Protein AF-A0A962NJX6-F1 (afdb_monomer_lite)

pLDDT: mean 86.23, std 11.04, range [48.88, 96.81]

Sequence (194 aa):
SYKDQQARMNERDLSTYGFLGYPLLQSADILIYKAGHVPVGADQVPHVEMTREIARRFNHIYGKDSGFEELAEEAIRKLGKKNARLYREMRKEFLEQGNQASLEKAQALLKDQGNISLGDRDRLYGYLEGGGKIILPEPRALLTEASVMPGLDGQKMSKSYNNTISMREEPQVVEQQIKTMTTDPARVRRTDPG

Secondary structure (DSSP, 8-state):
-HHHHHHH-TTS----HHHHHHHHHHHHHHHHTT-SEEEE-GGGHHHHHHHHHHHHHHHHHHS--TTHHHHHHHHHHHT-HHHHHHHHHHHHHHHHH--HHHHHHHHHHHHT-TTS-HHHHHHHHHHHTT-----S---EEEE--SPPPB-TTSSB--GGGT----TT--HHHHHHHHHT----TT--STTS--

Radius of gyration: 26.53 Å; chains: 1; bounding box: 56×43×68 Å

Foldseek 3Di:
DLVVVCVPCVPDPCVDPCNVCVLVVVLCVCFVVLAAEDEDAPVCQVSLVVSLVVLQVCQQVPLDDVCLVVLLLVLLVQLPDVLSVLLVVLLCCCVPPVDVVSLVVNLVSLVPDPRGDPQNSQSSNQVSNVTGRRPTDRYDYDYDPDDQDAFLARHRDDVVVVRDDDPPDDPVVVVVSNVSRDDDPQCPDPPDDD

Structure (mmCIF, N/CA/C/O backbone):
data_AF-A0A962NJX6-F1
#
_entry.id   AF-A0A962NJX6-F1
#
loop_
_atom_site.group_PDB
_atom_site.id
_atom_site.type_symbol
_atom_site.label_atom_id
_atom_site.label_alt_id
_atom_site.label_comp_id
_atom_site.label_asym_id
_atom_site.label_entity_id
_atom_site.label_seq_id
_atom_site.pdbx_PDB_ins_code
_atom_site.Cartn_x
_atom_site.Cartn_y
_atom_site.Cartn_z
_atom_site.occupancy
_atom_site.B_iso_or_equiv
_atom_site.auth_seq_id
_atom_site.auth_comp_id
_atom_site.auth_asym_id
_atom_site.auth_atom_id
_atom_site.pdbx_PDB_model_num
ATOM 1 N N . SER A 1 1 ? 16.991 -0.152 -6.006 1.00 50.00 1 SER A N 1
ATOM 2 C CA . SER A 1 1 ? 16.973 0.568 -4.714 1.00 50.00 1 SER A CA 1
ATOM 3 C C . SER A 1 1 ? 17.448 2.005 -4.899 1.00 50.00 1 SER A C 1
ATOM 5 O O . SER A 1 1 ? 18.178 2.261 -5.851 1.00 50.00 1 SER A O 1
ATOM 7 N N . TYR A 1 2 ? 17.075 2.934 -4.006 1.00 52.91 2 TYR A N 1
ATOM 8 C CA . TYR A 1 2 ? 17.600 4.316 -3.946 1.00 52.91 2 TYR A CA 1
ATOM 9 C C . TYR A 1 2 ? 19.133 4.354 -4.085 1.00 52.91 2 TYR A C 1
ATOM 11 O O . TYR A 1 2 ? 19.682 5.130 -4.863 1.00 52.91 2 TYR A O 1
ATOM 19 N N . LYS A 1 3 ? 19.814 3.406 -3.426 1.00 52.06 3 LYS A N 1
ATOM 20 C CA . LYS A 1 3 ? 21.271 3.230 -3.513 1.00 52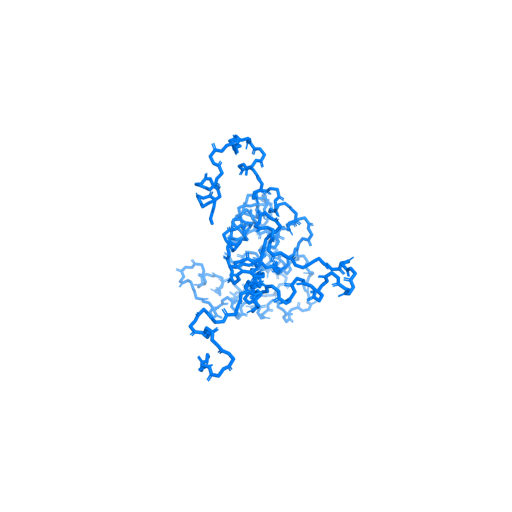.06 3 LYS A CA 1
ATOM 21 C C . LYS A 1 3 ? 21.766 2.841 -4.916 1.00 52.06 3 LYS A C 1
ATOM 23 O O . LYS A 1 3 ? 22.821 3.305 -5.331 1.00 52.06 3 LYS A O 1
ATOM 28 N N . ASP A 1 4 ? 20.999 2.053 -5.671 1.00 55.62 4 ASP A N 1
ATOM 29 C CA . ASP A 1 4 ? 21.380 1.612 -7.025 1.00 55.62 4 ASP A CA 1
ATOM 30 C C . ASP A 1 4 ? 21.219 2.728 -8.065 1.00 55.62 4 ASP A C 1
ATOM 32 O O . ASP A 1 4 ? 21.949 2.763 -9.053 1.00 55.62 4 ASP A O 1
ATOM 36 N N . GLN A 1 5 ? 20.264 3.641 -7.854 1.00 58.31 5 GLN A N 1
ATOM 37 C CA . GLN A 1 5 ? 20.075 4.815 -8.710 1.00 58.31 5 GLN A CA 1
ATOM 38 C C . GLN A 1 5 ? 21.152 5.874 -8.451 1.00 58.31 5 GLN A C 1
ATOM 40 O O . GLN A 1 5 ? 21.692 6.420 -9.410 1.00 58.31 5 GLN A O 1
ATOM 45 N N . GLN A 1 6 ? 21.529 6.095 -7.184 1.00 56.34 6 GLN A N 1
ATOM 46 C CA . GLN A 1 6 ? 22.648 6.974 -6.825 1.00 56.34 6 GLN A CA 1
ATOM 47 C C . GLN A 1 6 ? 23.983 6.475 -7.395 1.00 56.34 6 GLN A C 1
ATOM 49 O O . GLN A 1 6 ? 24.739 7.260 -7.953 1.00 56.34 6 GLN A O 1
ATOM 54 N N . ALA A 1 7 ? 24.254 5.168 -7.319 1.00 55.56 7 ALA A N 1
ATOM 55 C CA . ALA A 1 7 ? 25.521 4.597 -7.780 1.00 55.56 7 ALA A CA 1
ATOM 56 C C . ALA A 1 7 ? 25.712 4.621 -9.311 1.00 55.56 7 ALA A C 1
ATOM 58 O O . ALA A 1 7 ? 26.838 4.503 -9.789 1.00 55.56 7 ALA A O 1
ATOM 59 N N . ARG A 1 8 ? 24.629 4.734 -10.095 1.00 56.22 8 ARG A N 1
ATOM 60 C CA . ARG A 1 8 ? 24.671 4.657 -11.569 1.00 56.22 8 ARG A CA 1
ATOM 61 C C . ARG A 1 8 ? 24.595 6.014 -12.273 1.00 56.22 8 ARG A C 1
ATOM 63 O O . ARG A 1 8 ? 24.721 6.053 -13.493 1.00 56.22 8 ARG A O 1
ATOM 70 N N . MET A 1 9 ? 24.404 7.112 -11.541 1.00 50.84 9 MET A N 1
ATOM 71 C CA . MET A 1 9 ? 24.321 8.467 -12.099 1.00 50.84 9 MET A CA 1
ATOM 72 C C . MET A 1 9 ? 25.234 9.428 -11.328 1.00 50.84 9 MET A C 1
ATOM 74 O O . MET A 1 9 ? 24.765 10.318 -10.630 1.00 50.84 9 MET A O 1
ATOM 78 N N . ASN A 1 10 ? 26.550 9.260 -11.481 1.00 48.88 10 ASN A N 1
ATOM 79 C CA . ASN A 1 10 ? 27.560 10.120 -10.845 1.00 48.88 10 ASN A CA 1
ATOM 80 C C . ASN A 1 10 ? 27.594 11.568 -11.390 1.00 48.88 10 ASN A C 1
ATOM 82 O O . ASN A 1 10 ? 28.298 12.401 -10.832 1.00 48.88 10 ASN A O 1
ATOM 86 N N . GLU A 1 11 ? 26.862 11.884 -12.466 1.00 49.16 11 GLU A N 1
ATOM 87 C CA . GLU A 1 11 ? 26.962 13.177 -13.173 1.00 49.16 11 GLU A CA 1
ATOM 88 C C . GLU A 1 11 ? 25.781 14.138 -12.959 1.00 49.16 11 GLU A C 1
ATOM 90 O O . GLU A 1 11 ? 25.850 15.291 -13.379 1.00 49.16 11 GLU A O 1
ATOM 95 N N . ARG A 1 12 ? 24.686 13.709 -12.318 1.00 53.88 12 ARG A N 1
ATOM 96 C CA . ARG A 1 12 ? 23.542 14.591 -12.029 1.00 53.88 12 ARG A CA 1
ATOM 97 C C . ARG A 1 12 ? 23.363 14.705 -10.528 1.00 53.88 12 ARG A C 1
ATOM 99 O O . ARG A 1 12 ? 23.209 13.694 -9.851 1.00 53.88 12 ARG A O 1
ATOM 106 N N . ASP A 1 13 ? 23.373 15.934 -10.027 1.00 52.31 13 ASP A N 1
ATOM 107 C CA . ASP A 1 13 ? 23.204 16.241 -8.610 1.00 52.31 13 ASP A CA 1
ATOM 108 C C . ASP A 1 13 ? 21.784 15.861 -8.145 1.00 52.31 13 ASP A C 1
ATOM 110 O O . ASP A 1 13 ? 20.826 16.629 -8.218 1.00 52.31 13 ASP A O 1
ATOM 114 N N . LEU A 1 14 ? 21.628 14.598 -7.745 1.00 57.88 14 LEU A N 1
ATOM 115 C CA . LEU A 1 14 ? 20.376 13.986 -7.290 1.00 57.88 14 LEU A CA 1
ATOM 116 C C . LEU A 1 14 ? 20.083 14.296 -5.813 1.00 57.88 14 LEU A C 1
ATOM 118 O O . LEU A 1 1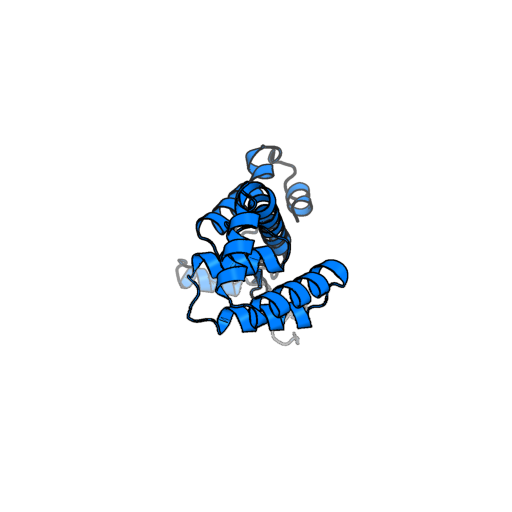4 ? 19.113 13.786 -5.259 1.00 57.88 14 LEU A O 1
ATOM 122 N N . SER A 1 15 ? 20.893 15.143 -5.170 1.00 62.25 15 SER A N 1
ATOM 123 C CA . SER A 1 15 ? 20.761 15.525 -3.758 1.00 62.25 15 SER A CA 1
ATOM 124 C C . SER A 1 15 ? 19.662 16.567 -3.491 1.00 62.25 15 SER A C 1
ATOM 126 O O . SER A 1 15 ? 19.568 17.130 -2.401 1.00 62.25 15 SER A O 1
ATOM 128 N N . THR A 1 16 ? 18.789 16.827 -4.467 1.00 71.88 16 THR A N 1
ATOM 129 C CA . THR A 1 16 ? 17.677 17.766 -4.296 1.00 71.88 16 THR A CA 1
ATOM 130 C C . THR A 1 16 ? 16.624 17.208 -3.334 1.00 71.88 16 THR A C 1
ATOM 132 O O . THR A 1 16 ? 16.278 16.025 -3.371 1.00 71.88 16 THR A O 1
ATOM 135 N N . TYR A 1 17 ? 16.048 18.076 -2.494 1.00 72.12 17 TYR A N 1
ATOM 136 C CA . TYR A 1 17 ? 14.966 17.701 -1.572 1.00 72.12 17 TYR A CA 1
ATOM 137 C C . TYR A 1 17 ? 13.790 17.021 -2.293 1.00 72.12 17 TYR A C 1
ATOM 139 O O . TYR A 1 17 ? 13.180 16.104 -1.751 1.00 72.12 17 TYR A O 1
ATOM 147 N N . GLY A 1 18 ? 13.513 17.416 -3.541 1.00 72.75 18 GLY A N 1
ATOM 148 C CA . GLY A 1 18 ? 12.473 16.801 -4.366 1.00 72.75 18 GLY A CA 1
ATOM 149 C C . GLY A 1 18 ? 12.714 15.315 -4.651 1.00 72.75 18 GLY A C 1
ATOM 150 O O . GLY A 1 18 ? 11.766 14.535 -4.624 1.00 72.75 18 GLY A O 1
ATOM 151 N N . PHE A 1 19 ? 13.966 14.897 -4.856 1.00 73.69 19 PHE A N 1
ATOM 152 C CA . PHE A 1 19 ? 14.295 13.488 -5.082 1.00 73.69 19 PHE A CA 1
ATOM 153 C C . PHE A 1 19 ? 14.219 12.664 -3.788 1.00 73.69 19 PHE A C 1
ATOM 155 O O . PHE A 1 19 ? 13.712 11.545 -3.797 1.00 73.69 19 PHE A O 1
ATOM 162 N N . LEU A 1 20 ? 14.642 13.238 -2.655 1.00 79.00 20 LEU A N 1
ATOM 163 C CA . LEU A 1 20 ? 14.501 12.603 -1.340 1.00 79.00 20 LEU A CA 1
ATOM 164 C C . LEU A 1 20 ? 13.028 12.481 -0.905 1.00 79.00 20 LEU A C 1
ATOM 166 O O . LEU A 1 20 ? 12.637 11.477 -0.314 1.00 79.00 20 LEU A O 1
ATOM 170 N N . GLY A 1 21 ? 12.215 13.502 -1.188 1.00 82.50 21 GLY A N 1
ATOM 171 C CA . GLY A 1 21 ? 10.810 13.592 -0.784 1.00 82.50 21 GLY A CA 1
ATOM 172 C C . GLY A 1 21 ? 9.826 12.868 -1.705 1.00 82.50 21 GLY A C 1
ATOM 173 O O . GLY A 1 21 ? 8.657 12.726 -1.348 1.00 82.50 21 GLY A O 1
ATOM 174 N N . TYR A 1 22 ? 10.266 12.379 -2.866 1.00 88.06 22 TYR A N 1
ATOM 175 C CA . TYR A 1 22 ? 9.389 11.726 -3.840 1.00 88.06 22 TYR A CA 1
ATOM 176 C C . TYR A 1 22 ? 8.555 10.558 -3.258 1.00 88.06 22 TYR A C 1
ATOM 178 O O . TYR A 1 22 ? 7.365 10.497 -3.573 1.00 88.06 22 TYR A O 1
ATOM 186 N N . PRO A 1 23 ? 9.076 9.679 -2.368 1.00 90.12 23 PRO A N 1
ATOM 187 C CA . PRO A 1 23 ? 8.273 8.586 -1.814 1.00 90.12 23 PRO A CA 1
ATOM 188 C C . PRO A 1 23 ? 7.120 9.086 -0.937 1.00 90.12 23 PRO A C 1
ATOM 190 O O . PRO A 1 23 ? 6.073 8.442 -0.841 1.00 90.12 23 PRO A O 1
ATOM 193 N N . LEU A 1 24 ? 7.295 10.248 -0.298 1.00 91.88 24 LEU A N 1
ATOM 194 C CA . LEU A 1 24 ? 6.243 10.892 0.483 1.00 91.88 24 LEU A CA 1
ATOM 195 C C . LEU A 1 24 ? 5.150 11.449 -0.434 1.00 91.88 24 LEU A C 1
ATOM 197 O O . LEU A 1 24 ? 3.972 11.255 -0.147 1.00 91.88 24 LEU A O 1
ATOM 201 N N . LEU A 1 25 ? 5.529 12.084 -1.548 1.00 93.31 25 LEU A N 1
ATOM 202 C CA . LEU A 1 25 ? 4.571 12.550 -2.553 1.00 93.31 25 LEU A CA 1
ATOM 203 C C . LEU A 1 25 ? 3.786 11.374 -3.153 1.00 93.31 25 LEU A C 1
ATOM 205 O O . LEU A 1 25 ? 2.561 11.402 -3.158 1.00 93.31 25 LEU A O 1
ATOM 209 N N . GLN A 1 26 ? 4.477 10.293 -3.525 1.00 93.44 26 GLN A N 1
ATOM 210 C CA . GLN A 1 26 ? 3.842 9.060 -3.998 1.00 93.44 26 GLN A CA 1
ATOM 211 C C . GLN A 1 26 ? 2.876 8.475 -2.954 1.00 93.44 26 GLN A C 1
ATOM 213 O O . GLN A 1 26 ? 1.797 7.992 -3.295 1.00 93.44 26 GLN A O 1
ATOM 218 N N . SER A 1 27 ? 3.237 8.532 -1.670 1.00 95.06 27 SER A N 1
ATOM 219 C CA . SER A 1 27 ? 2.347 8.104 -0.588 1.00 95.06 27 SER A CA 1
ATOM 220 C C . SER A 1 27 ? 1.092 8.977 -0.509 1.00 95.06 27 SER A C 1
ATOM 222 O O . SER A 1 27 ? -0.000 8.448 -0.316 1.00 95.06 27 SER A O 1
ATOM 224 N N . ALA A 1 28 ? 1.218 10.295 -0.692 1.00 95.00 28 ALA A N 1
ATOM 225 C CA . ALA A 1 28 ? 0.069 11.196 -0.747 1.00 95.00 28 ALA A CA 1
ATOM 226 C C . ALA A 1 28 ? -0.857 10.862 -1.928 1.00 95.00 28 ALA A C 1
ATOM 228 O O . ALA A 1 28 ? -2.070 10.775 -1.728 1.00 95.00 28 ALA A O 1
ATOM 229 N N . ASP A 1 29 ? -0.295 10.583 -3.109 1.00 94.94 29 ASP A N 1
ATOM 230 C CA . ASP A 1 29 ? -1.055 10.174 -4.297 1.00 94.94 29 ASP A CA 1
ATOM 231 C C . ASP A 1 29 ? -1.837 8.872 -4.063 1.00 94.94 29 ASP A C 1
ATOM 233 O O . ASP A 1 29 ? -2.987 8.753 -4.474 1.00 94.94 29 ASP A O 1
ATOM 237 N N . ILE A 1 30 ? -1.263 7.892 -3.360 1.00 94.50 30 ILE A N 1
ATOM 238 C CA . ILE A 1 30 ? -1.960 6.637 -3.030 1.00 94.50 30 ILE A CA 1
ATOM 239 C C . ILE A 1 30 ? -3.084 6.877 -2.007 1.00 94.50 30 ILE A C 1
ATOM 241 O O . ILE A 1 30 ? -4.201 6.366 -2.154 1.00 94.50 30 ILE A O 1
ATOM 245 N N . LEU A 1 31 ? -2.794 7.640 -0.949 1.00 94.31 31 LEU A N 1
ATOM 246 C CA . LEU A 1 31 ? -3.678 7.775 0.211 1.00 94.31 31 LEU A CA 1
ATOM 247 C C . LEU A 1 31 ? -4.857 8.720 -0.041 1.00 94.31 31 LEU A C 1
ATOM 249 O O . LEU A 1 31 ? -5.943 8.465 0.484 1.00 94.31 31 LEU A O 1
ATOM 253 N N . ILE A 1 32 ? -4.690 9.761 -0.866 1.00 95.06 32 ILE A N 1
ATOM 254 C CA . ILE A 1 32 ? -5.769 10.715 -1.176 1.00 95.06 32 ILE A CA 1
ATOM 255 C C . ILE A 1 32 ? -6.952 10.037 -1.879 1.00 95.06 32 ILE A C 1
ATOM 257 O O . ILE A 1 32 ? -8.106 10.345 -1.583 1.00 95.06 32 ILE A O 1
ATOM 261 N N . TYR A 1 33 ? -6.680 9.049 -2.737 1.00 92.56 33 TYR A N 1
ATOM 262 C CA . TYR A 1 33 ? -7.705 8.249 -3.414 1.00 92.56 33 TYR A CA 1
ATOM 263 C C . TYR A 1 33 ? -8.146 7.019 -2.618 1.00 92.56 33 TYR A C 1
ATOM 265 O O . TYR A 1 33 ? -8.988 6.257 -3.092 1.00 92.56 33 TYR A O 1
ATOM 273 N N . LYS A 1 34 ? -7.605 6.816 -1.408 1.00 88.75 34 LYS A N 1
ATOM 274 C CA . LYS A 1 34 ? -7.933 5.679 -0.536 1.00 88.75 34 LYS A CA 1
ATOM 275 C C . LYS A 1 34 ? -7.755 4.324 -1.238 1.00 88.75 34 LYS A C 1
ATOM 277 O O . LYS A 1 34 ? -8.578 3.421 -1.083 1.00 88.75 34 LYS A O 1
ATOM 282 N N . ALA A 1 35 ? -6.688 4.180 -2.024 1.00 85.25 35 ALA A N 1
ATOM 283 C CA . ALA A 1 35 ? -6.442 2.966 -2.792 1.00 85.25 35 ALA A CA 1
ATOM 284 C C . ALA A 1 35 ? -6.162 1.762 -1.873 1.00 85.25 35 ALA A C 1
ATOM 286 O O . ALA A 1 35 ? -5.275 1.807 -1.023 1.00 85.25 35 ALA A O 1
ATOM 287 N N . GLY A 1 36 ? -6.900 0.662 -2.061 1.00 86.75 36 GLY A N 1
ATOM 288 C CA . GLY A 1 36 ? -6.684 -0.581 -1.307 1.00 86.75 36 GLY A CA 1
ATOM 289 C C . GLY A 1 36 ? -5.544 -1.447 -1.854 1.00 86.75 36 GLY A C 1
ATOM 290 O O . GLY A 1 36 ? -4.885 -2.153 -1.096 1.00 86.75 36 GLY A O 1
ATOM 291 N N . HIS A 1 37 ? -5.284 -1.374 -3.162 1.00 91.56 37 HIS A N 1
ATOM 292 C CA . HIS A 1 37 ? -4.219 -2.116 -3.837 1.00 91.56 37 HIS A CA 1
ATOM 293 C C . HIS A 1 37 ? -3.481 -1.198 -4.809 1.00 91.56 37 HIS A C 1
ATOM 295 O O . HIS A 1 37 ? -4.110 -0.383 -5.483 1.00 91.56 37 HIS A O 1
ATOM 301 N N . VAL A 1 38 ? -2.160 -1.343 -4.887 1.00 91.75 38 VAL A N 1
ATOM 302 C CA . VAL A 1 38 ? -1.295 -0.525 -5.743 1.00 91.75 38 VAL A CA 1
ATOM 303 C C . VAL A 1 38 ? -0.465 -1.453 -6.630 1.00 91.75 38 VAL A C 1
ATOM 305 O O . VAL A 1 38 ? 0.370 -2.188 -6.095 1.00 91.75 38 VAL A O 1
ATOM 308 N N . PRO A 1 39 ? -0.682 -1.463 -7.960 1.00 91.88 39 PRO A N 1
ATOM 309 C CA . PRO A 1 39 ? 0.116 -2.269 -8.874 1.00 91.88 39 PRO A CA 1
ATOM 310 C C . PRO A 1 39 ? 1.546 -1.734 -8.921 1.00 91.88 39 PRO A C 1
ATOM 312 O O . PRO A 1 39 ? 1.769 -0.581 -9.288 1.00 91.88 39 PRO A O 1
ATOM 315 N N . VAL A 1 40 ? 2.514 -2.562 -8.531 1.00 89.44 40 VAL A N 1
ATOM 316 C CA . VAL A 1 40 ? 3.925 -2.169 -8.449 1.00 89.44 40 VAL A CA 1
ATOM 317 C C . VAL A 1 40 ? 4.860 -3.311 -8.831 1.00 89.44 40 VAL A C 1
ATOM 319 O O . VAL A 1 40 ? 4.562 -4.485 -8.615 1.00 89.44 40 VAL A O 1
ATOM 322 N N . GLY A 1 41 ? 6.029 -2.952 -9.364 1.00 86.75 41 GLY A N 1
ATOM 323 C CA . GLY A 1 41 ? 7.151 -3.878 -9.497 1.00 86.75 41 GLY A CA 1
ATOM 324 C C . GLY A 1 41 ? 7.771 -4.212 -8.137 1.00 86.75 41 GLY A C 1
ATOM 325 O O . GLY A 1 41 ? 7.636 -3.456 -7.171 1.00 86.75 41 GLY A O 1
ATOM 326 N N . ALA A 1 42 ? 8.491 -5.334 -8.061 1.00 84.06 42 ALA A N 1
ATOM 327 C CA . ALA A 1 42 ? 9.154 -5.782 -6.832 1.00 84.06 42 ALA A CA 1
ATOM 328 C C . ALA A 1 42 ? 10.129 -4.734 -6.255 1.00 84.06 42 ALA A C 1
ATOM 330 O O . ALA A 1 42 ? 10.287 -4.620 -5.041 1.00 84.06 42 ALA A O 1
ATOM 331 N N . ASP A 1 43 ? 10.743 -3.920 -7.115 1.00 83.62 43 ASP A N 1
ATOM 332 C CA . ASP A 1 43 ? 11.654 -2.837 -6.742 1.00 83.62 43 ASP A CA 1
ATOM 333 C C . ASP A 1 43 ? 10.964 -1.659 -6.032 1.00 83.62 43 ASP A C 1
ATOM 335 O O . ASP A 1 43 ? 11.633 -0.881 -5.350 1.00 83.62 43 ASP A O 1
ATOM 339 N N . GLN A 1 44 ? 9.643 -1.537 -6.172 1.00 87.94 44 GLN A N 1
ATOM 340 C CA . GLN A 1 44 ? 8.832 -0.436 -5.646 1.00 87.94 44 GLN A CA 1
ATOM 341 C C . GLN A 1 44 ? 8.027 -0.820 -4.393 1.00 87.94 44 GLN A C 1
ATOM 343 O O . GLN A 1 44 ? 7.429 0.050 -3.760 1.00 87.94 44 GLN A O 1
ATOM 348 N N . VAL A 1 45 ? 8.047 -2.095 -3.989 1.00 90.12 45 VAL A N 1
ATOM 349 C CA . VAL A 1 45 ? 7.409 -2.581 -2.750 1.00 90.12 45 VAL A CA 1
ATOM 350 C C . VAL A 1 45 ? 7.796 -1.754 -1.514 1.00 90.12 45 VAL A C 1
ATOM 352 O O . VAL A 1 45 ? 6.896 -1.421 -0.741 1.00 90.12 45 VAL A O 1
ATOM 355 N N . PRO A 1 46 ? 9.068 -1.336 -1.323 1.00 92.38 46 PRO A N 1
ATOM 356 C CA . PRO A 1 46 ? 9.434 -0.509 -0.174 1.00 92.38 46 PRO A CA 1
ATOM 357 C C . PRO A 1 46 ? 8.680 0.826 -0.098 1.00 92.38 46 PRO A C 1
ATOM 359 O O . PRO A 1 46 ? 8.395 1.296 1.002 1.00 92.38 46 PRO A O 1
ATOM 362 N N . HIS A 1 47 ? 8.318 1.433 -1.236 1.00 93.06 47 HIS A N 1
ATOM 363 C CA . HIS A 1 47 ? 7.544 2.678 -1.238 1.00 93.06 47 HIS A CA 1
ATOM 364 C C . HIS A 1 47 ? 6.104 2.437 -0.779 1.00 93.06 47 HIS A C 1
ATOM 366 O O . HIS A 1 47 ? 5.581 3.229 -0.003 1.00 93.06 47 HIS A O 1
ATOM 372 N N . VAL A 1 48 ? 5.494 1.312 -1.175 1.00 93.75 48 VAL A N 1
ATOM 373 C CA . VAL A 1 48 ? 4.156 0.932 -0.692 1.00 93.75 48 VAL A CA 1
ATOM 374 C C . VAL A 1 48 ? 4.173 0.648 0.812 1.00 93.75 48 VAL A C 1
ATOM 376 O O . VAL A 1 48 ? 3.248 1.055 1.513 1.00 93.75 48 VAL A O 1
ATOM 379 N N . GLU A 1 49 ? 5.227 0.017 1.341 1.00 93.88 49 GLU A N 1
ATOM 380 C CA . GLU A 1 49 ? 5.345 -0.190 2.792 1.00 93.88 49 GLU A CA 1
ATOM 381 C C . GLU A 1 49 ? 5.525 1.133 3.547 1.00 93.88 49 GLU A C 1
ATOM 383 O O . GLU A 1 49 ? 4.884 1.354 4.571 1.00 93.88 49 GLU A O 1
ATOM 388 N N . MET A 1 50 ? 6.309 2.070 3.006 1.00 94.44 50 MET A N 1
ATOM 389 C CA . MET A 1 50 ? 6.397 3.421 3.566 1.00 94.44 50 MET A CA 1
ATOM 390 C C . MET A 1 50 ? 5.026 4.114 3.589 1.00 94.44 50 MET A C 1
ATOM 392 O O . MET A 1 50 ? 4.663 4.724 4.596 1.00 94.44 50 MET A O 1
ATOM 396 N N . THR A 1 51 ? 4.229 3.981 2.525 1.00 96.00 51 THR A N 1
ATOM 397 C CA . THR A 1 51 ? 2.853 4.495 2.491 1.00 96.00 51 THR A CA 1
ATOM 398 C C . THR A 1 51 ? 1.971 3.855 3.569 1.00 96.00 51 THR A C 1
ATOM 400 O O . THR A 1 51 ? 1.198 4.561 4.220 1.00 96.00 51 THR A O 1
ATOM 403 N N . ARG A 1 52 ? 2.101 2.540 3.807 1.00 93.69 52 ARG A N 1
ATOM 404 C CA . ARG A 1 52 ? 1.388 1.828 4.886 1.00 93.69 52 ARG A CA 1
ATOM 405 C C . ARG A 1 52 ? 1.749 2.379 6.264 1.00 93.69 52 ARG A C 1
ATOM 407 O O . ARG A 1 52 ? 0.851 2.637 7.062 1.00 93.69 52 ARG A O 1
ATOM 414 N N . GLU A 1 53 ? 3.032 2.618 6.531 1.00 94.25 53 GLU A N 1
ATOM 415 C CA . GLU A 1 53 ? 3.473 3.209 7.801 1.00 94.25 53 GLU A CA 1
ATOM 416 C C . GLU A 1 53 ? 2.960 4.639 7.997 1.00 94.25 53 GLU A C 1
ATOM 418 O O . GLU A 1 53 ? 2.523 5.006 9.090 1.00 94.25 53 GLU A O 1
ATOM 423 N N . ILE A 1 54 ? 2.948 5.449 6.934 1.00 95.00 54 ILE A N 1
ATOM 424 C CA . ILE A 1 54 ? 2.371 6.798 6.974 1.00 95.00 54 ILE A CA 1
ATOM 425 C C . ILE A 1 54 ? 0.877 6.728 7.307 1.00 95.00 54 ILE A C 1
ATOM 427 O O . ILE A 1 54 ? 0.424 7.458 8.188 1.00 95.00 54 ILE A O 1
ATOM 431 N N . ALA A 1 55 ? 0.122 5.831 6.663 1.00 92.38 55 ALA A N 1
ATOM 432 C CA . ALA A 1 55 ? -1.300 5.634 6.943 1.00 92.38 55 ALA A CA 1
ATOM 433 C C . ALA A 1 55 ? -1.542 5.215 8.401 1.00 92.38 55 ALA A C 1
ATOM 435 O O . ALA A 1 55 ? -2.358 5.833 9.089 1.00 92.38 55 ALA A O 1
ATOM 436 N N . ARG A 1 56 ? -0.785 4.227 8.905 1.00 89.00 56 ARG A N 1
ATOM 437 C CA . ARG A 1 56 ? -0.846 3.783 10.308 1.00 89.00 56 ARG A CA 1
ATOM 438 C C . ARG A 1 56 ? -0.580 4.926 11.272 1.00 89.00 56 ARG A C 1
ATOM 440 O O . ARG A 1 56 ? -1.367 5.155 12.188 1.00 89.00 56 ARG A O 1
ATOM 447 N N . ARG A 1 57 ? 0.505 5.672 11.056 1.00 90.62 57 ARG A N 1
ATOM 448 C CA . ARG A 1 57 ? 0.895 6.785 11.924 1.00 90.62 57 ARG A CA 1
ATOM 449 C C . ARG A 1 57 ? -0.121 7.923 11.882 1.00 90.62 57 ARG A C 1
ATOM 451 O O . ARG A 1 57 ? -0.452 8.467 12.931 1.00 90.62 57 ARG A O 1
ATOM 458 N N . PHE A 1 58 ? -0.652 8.250 10.707 1.00 91.88 58 PHE A N 1
ATOM 459 C CA . PHE A 1 58 ? -1.702 9.255 10.560 1.00 91.88 58 PHE A CA 1
ATOM 460 C C . PHE A 1 58 ? -2.968 8.842 11.320 1.00 91.88 58 PHE A C 1
ATOM 462 O O . PHE A 1 58 ? -3.484 9.614 12.124 1.00 91.88 58 PHE A O 1
ATOM 469 N N . ASN A 1 59 ? -3.430 7.604 11.135 1.00 87.19 59 ASN A N 1
ATOM 470 C CA . ASN A 1 59 ? -4.586 7.069 11.854 1.00 87.19 59 ASN A CA 1
ATOM 471 C C . ASN A 1 59 ? -4.340 6.986 13.365 1.00 87.19 59 ASN A C 1
ATOM 473 O O . ASN A 1 59 ? -5.261 7.178 14.150 1.00 87.19 59 ASN A O 1
ATOM 477 N N . HIS A 1 60 ? -3.108 6.722 13.799 1.00 83.81 60 HIS A N 1
ATOM 478 C CA . HIS A 1 60 ? -2.770 6.715 15.217 1.00 83.81 60 HIS A CA 1
ATOM 479 C C . HIS A 1 60 ? -2.860 8.116 15.834 1.00 83.81 60 HIS A C 1
ATOM 481 O O . HIS A 1 60 ? -3.441 8.268 16.905 1.00 83.81 60 HIS A O 1
ATOM 487 N N . ILE A 1 61 ? -2.301 9.127 15.159 1.00 85.50 61 ILE A N 1
ATOM 488 C CA . ILE A 1 61 ? -2.248 10.508 15.657 1.00 85.50 61 ILE A CA 1
ATOM 489 C C . ILE A 1 61 ? -3.627 11.172 15.589 1.00 85.50 61 ILE A C 1
ATOM 491 O O . ILE A 1 61 ? -4.034 11.826 16.542 1.00 85.50 61 ILE A O 1
ATOM 495 N N . TYR A 1 62 ? -4.345 11.004 14.477 1.00 84.81 62 TYR A N 1
ATOM 496 C CA . TYR A 1 62 ? -5.577 11.748 14.193 1.00 84.81 62 TYR A CA 1
ATOM 497 C C . TYR A 1 62 ? -6.847 10.899 14.286 1.00 84.81 62 TYR A C 1
ATOM 499 O O . TYR A 1 62 ? -7.947 11.434 14.321 1.00 84.81 62 TYR A O 1
ATOM 507 N N . GLY A 1 63 ? -6.735 9.570 14.318 1.00 79.62 63 GLY A N 1
ATOM 508 C CA . GLY A 1 63 ? -7.888 8.680 14.485 1.00 79.62 63 GLY A CA 1
ATOM 509 C C . GLY A 1 63 ? -8.339 8.538 15.939 1.00 79.62 63 GLY A C 1
ATOM 510 O O . GLY A 1 63 ? -9.437 8.035 16.180 1.00 79.62 63 GLY A O 1
ATOM 511 N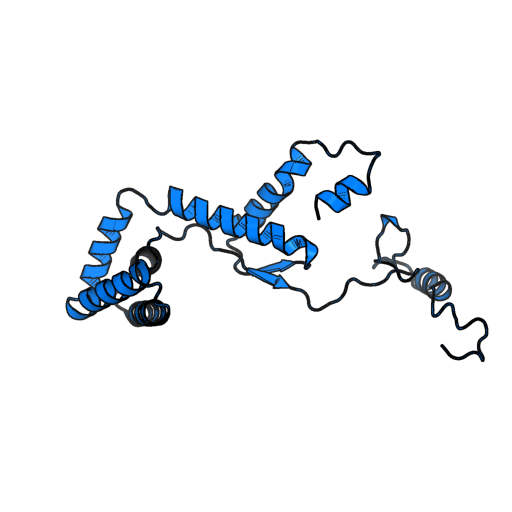 N . LYS A 1 64 ? -7.517 8.968 16.903 1.00 74.75 64 LYS A N 1
ATOM 512 C CA . LYS A 1 64 ? -7.816 8.977 18.341 1.00 74.75 64 LYS A CA 1
ATOM 513 C C . LYS A 1 64 ? -8.161 10.396 18.810 1.00 74.75 64 LYS A C 1
ATOM 515 O O . LYS A 1 64 ? -7.452 10.965 19.632 1.00 74.75 64 LYS A O 1
ATOM 520 N N . ASP A 1 65 ? -9.228 10.985 18.275 1.00 69.88 65 ASP A N 1
ATOM 521 C CA . ASP A 1 65 ? -9.783 12.214 18.861 1.00 69.88 65 ASP A CA 1
ATOM 522 C C . ASP A 1 65 ? -10.226 11.963 20.313 1.00 69.88 65 ASP A C 1
ATOM 524 O O . ASP A 1 65 ? -10.579 10.838 20.676 1.00 69.88 65 ASP A O 1
ATOM 528 N N . SER A 1 66 ? -10.253 13.014 21.140 1.00 66.81 66 SER A N 1
ATOM 529 C CA . SER A 1 66 ? -10.531 12.947 22.588 1.00 66.81 66 SER A CA 1
ATOM 530 C C . SER A 1 66 ? -11.868 12.293 22.969 1.00 66.81 66 SER A C 1
ATOM 532 O O . SER A 1 66 ? -12.014 11.852 24.102 1.00 66.81 66 SER A O 1
ATOM 534 N N . GLY A 1 67 ? -12.816 12.167 22.034 1.00 78.31 67 GLY A N 1
ATOM 535 C CA . GLY A 1 67 ? -14.091 11.460 22.225 1.00 78.31 67 GLY A CA 1
ATOM 536 C C . GLY A 1 67 ? -14.169 10.069 21.583 1.00 78.31 67 GLY A C 1
ATOM 537 O O . GLY A 1 67 ? -15.231 9.451 21.601 1.00 78.31 67 GLY A O 1
ATOM 538 N N . PHE A 1 68 ? -13.099 9.555 20.964 1.00 83.12 68 PHE A N 1
ATOM 539 C CA . PHE A 1 68 ? -13.148 8.282 20.233 1.00 83.12 68 PHE A CA 1
ATOM 540 C C . PHE A 1 68 ? -13.507 7.102 21.142 1.00 83.12 68 PHE A C 1
ATOM 542 O O . PHE A 1 68 ? -14.380 6.310 20.790 1.00 83.12 68 PHE A O 1
ATOM 549 N N . GLU A 1 69 ? -12.859 6.994 22.304 1.00 85.56 69 GLU A N 1
ATOM 550 C CA . GLU A 1 69 ? -13.103 5.900 23.252 1.00 85.56 69 GLU A CA 1
ATOM 551 C C . GLU A 1 69 ? -14.499 5.985 23.873 1.00 85.56 69 GLU A C 1
ATOM 553 O O . GLU A 1 69 ? -15.188 4.973 23.977 1.00 85.56 69 GLU A O 1
ATOM 558 N N . GLU A 1 70 ? -14.955 7.193 24.205 1.00 88.69 70 GLU A N 1
ATOM 559 C CA . GLU A 1 70 ? -16.302 7.430 24.731 1.00 88.69 70 GLU A CA 1
ATOM 560 C C . GLU A 1 70 ? -17.370 7.019 23.713 1.00 88.69 70 GLU A C 1
ATOM 562 O O . GLU A 1 70 ? -18.254 6.218 24.021 1.00 88.69 70 GLU A O 1
ATOM 567 N N . LEU A 1 71 ? -17.238 7.473 22.462 1.00 89.12 71 LEU A N 1
ATOM 568 C CA . LEU A 1 71 ? -18.139 7.099 21.371 1.00 89.12 71 LEU A CA 1
ATOM 569 C C . LEU A 1 71 ? -18.060 5.600 21.039 1.00 89.12 71 LEU A C 1
ATOM 571 O O . LEU A 1 71 ? -19.048 5.013 20.593 1.00 89.12 71 LEU A O 1
ATOM 575 N N . ALA A 1 72 ? -16.897 4.965 21.221 1.00 90.19 72 ALA A N 1
ATOM 576 C CA . ALA A 1 72 ? -16.749 3.523 21.054 1.00 90.19 72 ALA A CA 1
ATOM 577 C C . ALA A 1 72 ? -17.503 2.780 22.161 1.00 90.19 72 ALA A C 1
ATOM 579 O O . ALA A 1 72 ? -18.271 1.871 21.861 1.00 90.19 72 ALA A O 1
ATOM 580 N N . GLU A 1 73 ? -17.374 3.197 23.420 1.00 91.56 73 GLU A N 1
ATOM 581 C CA . GLU A 1 73 ? -18.126 2.626 24.541 1.00 91.56 73 GLU A CA 1
ATOM 582 C C . GLU A 1 73 ? -19.640 2.835 24.400 1.00 91.56 73 GLU A C 1
ATOM 584 O O . GLU A 1 73 ? -20.426 1.925 24.683 1.00 91.56 73 GLU A O 1
ATOM 589 N N . GLU A 1 74 ? -20.078 3.984 23.888 1.00 92.38 74 GLU A N 1
ATOM 590 C CA . GLU A 1 74 ? -21.480 4.206 23.527 1.00 92.38 74 GLU A CA 1
ATOM 591 C C . GLU A 1 74 ? -21.949 3.261 22.417 1.00 92.38 74 GLU A C 1
ATOM 593 O O . GLU A 1 74 ? -23.018 2.656 22.533 1.00 92.38 74 GLU A O 1
ATOM 598 N N . ALA A 1 75 ? -21.147 3.068 21.367 1.00 92.00 75 ALA A N 1
ATOM 599 C CA . ALA A 1 75 ? -21.437 2.101 20.312 1.00 92.00 75 ALA A CA 1
ATOM 600 C C . ALA A 1 75 ? -21.483 0.658 20.851 1.00 92.00 75 ALA A C 1
ATOM 602 O O . ALA A 1 75 ? -22.372 -0.110 20.478 1.00 92.00 75 ALA A O 1
ATOM 603 N N . ILE A 1 76 ? -20.609 0.301 21.802 1.00 93.38 76 ILE A N 1
ATOM 604 C CA . ILE A 1 76 ? -20.636 -1.003 22.478 1.00 93.38 76 ILE A CA 1
ATOM 605 C C . ILE A 1 76 ? -21.956 -1.187 23.232 1.00 93.38 76 ILE A C 1
ATOM 607 O O . ILE A 1 76 ? -22.534 -2.274 23.202 1.00 93.38 76 ILE A O 1
ATOM 611 N N . ARG A 1 77 ? -22.484 -0.147 23.891 1.00 92.81 77 ARG A N 1
ATOM 612 C CA . ARG A 1 77 ? -23.789 -0.234 24.576 1.00 92.81 77 ARG A CA 1
ATOM 613 C C . ARG A 1 77 ? -24.926 -0.552 23.598 1.00 92.81 77 ARG A C 1
ATOM 615 O O . ARG A 1 77 ? -25.813 -1.329 23.954 1.00 92.81 77 ARG A O 1
ATOM 622 N N . LYS A 1 78 ? -24.867 -0.039 22.362 1.00 93.12 78 LYS A N 1
ATOM 623 C CA . LYS A 1 78 ? -25.861 -0.308 21.302 1.00 93.12 78 LYS A CA 1
ATOM 624 C C . LYS A 1 78 ? -25.855 -1.765 20.807 1.00 93.12 78 LYS A C 1
ATOM 626 O O . LYS A 1 78 ? -26.882 -2.227 20.317 1.00 93.12 78 LYS A O 1
ATOM 631 N N . LEU A 1 79 ? -24.766 -2.524 20.998 1.00 91.06 79 LEU A N 1
ATOM 632 C CA . LEU A 1 79 ? -24.707 -3.969 20.691 1.00 91.06 79 LEU A CA 1
ATOM 633 C C . LEU A 1 79 ? -25.638 -4.819 21.580 1.00 91.06 79 LEU A C 1
ATOM 635 O O . LEU A 1 79 ? -25.935 -5.968 21.249 1.00 91.06 79 LEU A O 1
ATOM 639 N N . GLY A 1 80 ? -26.067 -4.285 22.728 1.00 91.00 80 GLY A N 1
ATOM 640 C CA . GLY A 1 80 ? -26.823 -5.013 23.746 1.00 91.00 80 GLY A CA 1
ATOM 641 C C . GLY A 1 80 ? -25.928 -5.785 24.725 1.00 91.00 80 GLY A C 1
ATOM 642 O O . GLY A 1 80 ? -24.802 -6.169 24.418 1.00 91.00 80 GLY A O 1
ATOM 643 N N . LYS A 1 81 ? -26.438 -6.034 25.941 1.00 91.88 81 LYS A N 1
ATOM 644 C CA . LYS A 1 81 ? -25.652 -6.498 27.107 1.00 91.88 81 LYS A CA 1
ATOM 645 C C . LYS A 1 81 ? -24.787 -7.741 26.841 1.00 91.88 81 LYS A C 1
ATOM 647 O O . LYS A 1 81 ? -23.640 -7.786 27.281 1.00 91.88 81 LYS A O 1
ATOM 652 N N . LYS A 1 82 ? -25.325 -8.743 26.132 1.00 93.12 82 LYS A N 1
ATOM 653 C CA . LYS A 1 82 ? -24.618 -10.001 25.825 1.00 93.12 82 LYS A CA 1
ATOM 654 C C . LYS A 1 82 ? -23.469 -9.775 24.837 1.00 93.12 82 LYS A C 1
ATOM 656 O O . LYS A 1 82 ? -22.336 -10.147 25.127 1.00 93.12 82 LYS A O 1
ATOM 661 N N . ASN A 1 83 ? -23.751 -9.123 23.711 1.00 93.62 83 ASN A N 1
ATOM 662 C CA . ASN A 1 83 ? -22.767 -8.877 22.656 1.00 93.62 83 ASN A CA 1
ATOM 663 C C . ASN A 1 83 ? -21.705 -7.869 23.101 1.00 93.62 83 ASN A C 1
ATOM 665 O O . ASN A 1 83 ? -20.532 -8.055 22.811 1.00 93.62 83 ASN A O 1
ATOM 669 N N . ALA A 1 84 ? -22.091 -6.860 23.886 1.00 94.31 84 ALA A N 1
ATOM 670 C CA . ALA A 1 84 ? -21.173 -5.909 24.500 1.00 94.31 84 ALA A CA 1
ATOM 671 C C . ALA A 1 84 ? -20.147 -6.587 25.423 1.00 94.31 84 ALA A C 1
ATOM 673 O O . ALA A 1 84 ? -18.994 -6.165 25.488 1.00 94.31 84 ALA A O 1
ATOM 674 N N . ARG A 1 85 ? -20.556 -7.631 26.159 1.00 95.12 85 ARG A N 1
ATOM 675 C CA . ARG A 1 85 ? -19.639 -8.428 26.986 1.00 95.12 85 ARG A CA 1
ATOM 676 C C . ARG A 1 85 ? -18.682 -9.238 26.114 1.00 95.12 85 ARG A C 1
ATOM 678 O O . ARG A 1 85 ? -17.479 -9.146 26.326 1.00 95.12 85 ARG A O 1
ATOM 685 N N . LEU A 1 86 ? -19.215 -9.962 25.127 1.00 94.44 86 LEU A N 1
ATOM 686 C CA . LEU A 1 86 ? -18.414 -10.795 24.227 1.00 94.44 86 LEU A CA 1
ATOM 687 C C . LEU A 1 86 ? -17.399 -9.957 23.437 1.00 94.44 86 LEU A C 1
ATOM 689 O O . LEU A 1 86 ? -16.240 -10.331 23.322 1.00 94.44 86 LEU A O 1
ATOM 693 N N . TYR A 1 87 ? -17.814 -8.787 22.951 1.00 94.75 87 TYR A N 1
ATOM 694 C CA . TYR A 1 87 ? -16.943 -7.842 22.259 1.00 94.75 87 TYR A CA 1
ATOM 695 C C . TYR A 1 87 ? -15.751 -7.414 23.128 1.00 94.75 87 TYR A C 1
ATOM 697 O O . TYR A 1 87 ? -14.612 -7.454 22.669 1.00 94.75 87 TYR A O 1
ATOM 705 N N 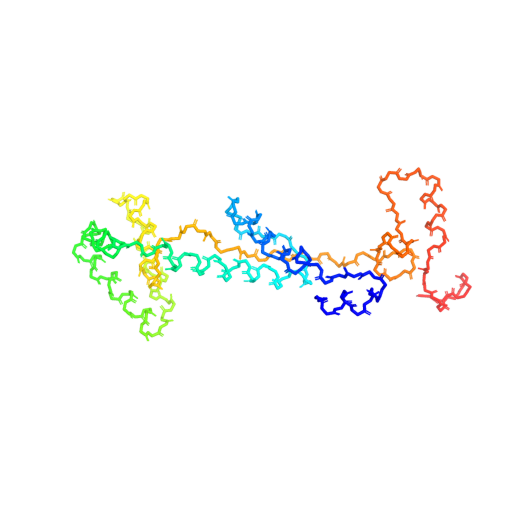. ARG A 1 88 ? -15.988 -7.046 24.398 1.00 94.75 88 ARG A N 1
ATOM 706 C CA . ARG A 1 88 ? -14.908 -6.646 25.320 1.00 94.75 88 ARG A CA 1
ATOM 707 C C . ARG A 1 88 ? -13.955 -7.796 25.640 1.00 94.75 88 ARG A C 1
ATOM 709 O O . ARG A 1 88 ? -12.758 -7.563 25.750 1.00 94.75 88 ARG A O 1
ATOM 716 N N . GLU A 1 89 ? -14.478 -9.010 25.781 1.00 95.25 89 GLU A N 1
ATOM 717 C CA . GLU A 1 89 ? -13.686 -10.221 26.014 1.00 95.25 89 GLU A CA 1
ATOM 718 C C . GLU A 1 89 ? -12.772 -10.526 24.822 1.00 95.25 89 GLU A C 1
ATOM 720 O O . GLU A 1 89 ? -11.557 -10.582 24.991 1.00 95.25 89 GLU A O 1
ATOM 725 N N . MET A 1 90 ? -13.325 -10.580 23.607 1.00 95.38 90 MET A N 1
ATOM 726 C CA . MET A 1 90 ? -12.548 -10.816 22.384 1.00 95.38 90 MET A CA 1
ATOM 727 C C . MET A 1 90 ? -11.510 -9.716 22.130 1.00 95.38 90 MET A C 1
ATOM 729 O O . MET A 1 90 ? -10.381 -10.009 21.742 1.00 95.38 90 MET A O 1
ATOM 733 N N . ARG A 1 91 ? -11.862 -8.448 22.398 1.00 93.75 91 ARG A N 1
ATOM 734 C CA . ARG A 1 91 ? -10.918 -7.323 22.346 1.00 93.75 91 ARG A CA 1
ATOM 735 C C . ARG A 1 91 ? -9.767 -7.517 23.328 1.00 93.75 91 ARG A C 1
ATOM 737 O O . ARG A 1 91 ? -8.615 -7.312 22.964 1.00 93.75 91 ARG A O 1
ATOM 744 N N . LYS A 1 92 ? -10.071 -7.880 24.577 1.00 94.12 92 LYS A N 1
ATOM 745 C CA . LYS A 1 92 ? -9.059 -8.103 25.614 1.00 94.12 92 LYS A CA 1
ATOM 746 C C . LYS A 1 92 ? -8.106 -9.229 25.213 1.00 94.12 92 LYS A C 1
ATOM 748 O O . LYS A 1 92 ? -6.899 -9.035 25.264 1.00 94.12 92 LYS A O 1
ATOM 753 N N . GLU A 1 93 ? -8.637 -10.362 24.760 1.00 93.19 93 GLU A N 1
ATOM 754 C CA . GLU A 1 93 ? -7.828 -11.488 24.279 1.00 93.19 93 GLU A CA 1
ATOM 755 C C . GLU A 1 93 ? -6.922 -11.092 23.109 1.00 93.19 93 GLU A C 1
ATOM 757 O O . GLU A 1 93 ? -5.750 -11.464 23.086 1.00 93.19 93 GLU A O 1
ATOM 762 N N . PHE A 1 94 ? -7.430 -10.309 22.154 1.00 92.81 94 PHE A N 1
ATOM 763 C CA . PHE A 1 94 ? -6.617 -9.837 21.038 1.00 92.81 94 PHE A CA 1
ATOM 764 C C . PHE A 1 94 ? -5.495 -8.896 21.498 1.00 92.81 94 PHE A C 1
ATOM 766 O O . PHE A 1 94 ? -4.342 -9.102 21.132 1.00 92.81 94 PHE A O 1
ATOM 773 N N . LEU A 1 95 ? -5.802 -7.899 22.330 1.00 89.25 95 LEU A N 1
ATOM 774 C CA . LEU A 1 95 ? -4.815 -6.902 22.758 1.00 89.25 95 LEU A CA 1
ATOM 775 C C . LEU A 1 95 ? -3.762 -7.457 23.723 1.00 89.25 95 LEU A C 1
ATOM 777 O O . LEU A 1 95 ? -2.623 -7.000 23.697 1.00 89.25 95 LEU A O 1
ATOM 781 N N . GLU A 1 96 ? -4.126 -8.416 24.576 1.00 92.50 96 GLU A N 1
ATOM 782 C CA . GLU A 1 96 ? -3.200 -9.005 25.551 1.00 92.50 96 GLU A CA 1
ATOM 783 C C . GLU A 1 96 ? -2.417 -10.192 24.979 1.00 92.50 96 GLU A C 1
ATOM 785 O O . GLU A 1 96 ? -1.240 -10.354 25.292 1.00 92.50 96 GLU A O 1
ATOM 790 N N . GLN A 1 97 ? -3.060 -11.039 24.167 1.00 91.69 97 GLN A N 1
ATOM 791 C CA . GLN A 1 97 ? -2.498 -12.325 23.733 1.00 91.69 97 GLN A CA 1
ATOM 792 C C . GLN A 1 97 ? -2.235 -12.397 22.224 1.00 91.69 97 GLN A C 1
ATOM 794 O O . GLN A 1 97 ? -1.703 -13.398 21.750 1.00 91.69 97 GLN A O 1
ATOM 799 N N . GLY A 1 98 ? -2.623 -11.378 21.448 1.00 88.69 98 GLY A N 1
ATOM 800 C CA . GLY A 1 98 ? -2.512 -11.400 19.987 1.00 88.69 98 GLY A CA 1
ATOM 801 C C . GLY A 1 98 ? -3.418 -12.444 19.326 1.00 88.69 98 GLY A C 1
ATOM 802 O O . GLY A 1 98 ? -3.105 -12.936 18.243 1.00 88.69 98 GLY A O 1
ATOM 803 N N . ASN A 1 99 ? -4.518 -12.842 19.979 1.00 91.94 99 ASN A N 1
ATOM 804 C CA . ASN A 1 99 ? -5.375 -13.922 19.495 1.00 91.94 99 ASN A CA 1
ATOM 805 C C . ASN A 1 99 ? -6.180 -13.511 18.245 1.00 91.94 99 ASN A C 1
ATOM 807 O O . ASN A 1 99 ? -7.254 -12.909 18.339 1.00 91.94 99 ASN A O 1
ATOM 811 N N . GLN A 1 100 ? -5.677 -13.895 17.070 1.00 91.38 100 GLN A N 1
ATOM 812 C CA . GLN A 1 100 ? -6.286 -13.580 15.776 1.00 91.38 100 GLN A CA 1
ATOM 813 C C . GLN A 1 100 ? -7.691 -14.181 15.603 1.00 91.38 100 GLN A C 1
ATOM 815 O O . GLN A 1 100 ? -8.565 -13.549 15.012 1.00 91.38 100 GLN A O 1
ATOM 820 N N . ALA A 1 101 ? -7.955 -15.363 16.169 1.00 92.94 101 ALA A N 1
ATOM 821 C CA . ALA A 1 101 ? -9.274 -15.988 16.081 1.00 92.94 101 ALA A CA 1
ATOM 822 C C . ALA A 1 101 ? -10.340 -15.180 16.841 1.00 92.94 101 ALA A C 1
ATOM 824 O O . ALA A 1 101 ? -11.500 -15.131 16.428 1.00 92.94 101 ALA A O 1
ATOM 825 N N . SER A 1 102 ? -9.962 -14.530 17.944 1.00 92.50 102 SER A N 1
ATOM 826 C CA . SER A 1 102 ? -10.862 -13.647 18.694 1.00 92.50 102 SER A CA 1
ATOM 827 C C . SER A 1 102 ? -11.138 -12.350 17.934 1.00 92.50 102 SER A C 1
ATOM 829 O O . SER A 1 102 ? -12.282 -11.891 17.921 1.00 92.50 102 SER A O 1
ATOM 831 N N . LEU A 1 103 ? -10.141 -11.814 17.219 1.00 90.25 103 LEU A N 1
ATOM 832 C CA . LEU A 1 103 ? -10.326 -10.671 16.320 1.00 90.25 103 LEU A CA 1
ATOM 833 C C . LEU A 1 103 ? -11.336 -10.987 15.208 1.00 90.25 103 LEU A C 1
ATOM 835 O O . LEU A 1 103 ? -12.301 -10.247 15.026 1.00 90.25 103 LEU A O 1
ATOM 839 N N . GLU A 1 104 ? -11.163 -12.105 14.503 1.00 92.62 104 GLU A N 1
ATOM 840 C CA . GLU A 1 104 ? -12.053 -12.516 13.408 1.00 92.62 104 GLU A CA 1
ATOM 841 C C . GLU A 1 104 ? -13.494 -12.742 13.888 1.00 92.62 104 GLU A C 1
ATOM 843 O O . GLU A 1 104 ? -14.449 -12.273 13.262 1.00 92.62 104 GLU A O 1
ATOM 848 N N . LYS A 1 105 ? -13.668 -13.399 15.043 1.00 94.12 105 LYS A N 1
ATOM 849 C CA . LYS A 1 105 ? -14.990 -13.591 15.664 1.00 94.12 105 LYS A CA 1
ATOM 850 C C . LYS A 1 105 ? -15.649 -12.264 16.026 1.00 94.12 105 LYS A C 1
ATOM 852 O O . LYS A 1 105 ? -16.847 -12.092 15.798 1.00 94.12 105 LYS A O 1
ATOM 857 N N . ALA A 1 106 ? -14.887 -11.317 16.568 1.00 92.69 106 ALA A N 1
ATOM 858 C CA . ALA A 1 106 ? -15.394 -9.990 16.881 1.00 92.69 106 ALA A CA 1
ATOM 859 C C . ALA A 1 106 ? -15.780 -9.215 15.618 1.00 92.69 106 ALA A C 1
ATOM 861 O O . ALA A 1 106 ? -16.838 -8.585 15.587 1.00 92.69 106 ALA A O 1
ATOM 862 N N . GLN A 1 107 ? -14.981 -9.316 14.555 1.00 92.12 107 GLN A N 1
ATOM 863 C CA . GLN A 1 107 ? -15.292 -8.680 13.281 1.00 92.12 107 GLN A CA 1
ATOM 864 C C . GLN A 1 107 ? -16.571 -9.244 12.643 1.00 92.12 107 GLN A C 1
ATOM 866 O O . GLN A 1 107 ? -17.393 -8.472 12.137 1.00 92.12 107 GLN A O 1
ATOM 871 N N . ALA A 1 108 ? -16.759 -10.566 12.707 1.00 93.12 108 ALA A N 1
ATOM 872 C CA . ALA A 1 108 ? -17.977 -11.237 12.261 1.00 93.12 108 ALA A CA 1
ATOM 873 C C . ALA A 1 108 ? -19.197 -10.793 13.083 1.00 93.12 108 ALA A C 1
ATOM 875 O O . ALA A 1 108 ? -20.210 -10.397 12.510 1.00 93.12 108 ALA A O 1
ATOM 876 N N . LEU A 1 109 ? -19.064 -10.737 14.415 1.00 93.25 109 LEU A N 1
ATOM 877 C CA . LEU A 1 109 ? -20.121 -10.238 15.296 1.00 93.25 109 LEU A CA 1
ATOM 878 C C . LEU A 1 109 ? -20.563 -8.825 14.907 1.00 93.25 109 LEU A C 1
ATOM 880 O O . LEU A 1 109 ? -21.758 -8.570 14.862 1.00 93.25 109 LEU A O 1
ATOM 884 N N . LEU A 1 110 ? -19.632 -7.912 14.614 1.00 91.88 110 LEU A N 1
ATOM 885 C CA . LEU A 1 110 ? -19.971 -6.545 14.200 1.00 91.88 110 LEU A CA 1
ATOM 886 C C . LEU A 1 110 ? -20.650 -6.483 12.827 1.00 91.88 110 LEU A C 1
ATOM 888 O O . LEU A 1 110 ? -21.503 -5.623 12.604 1.00 91.88 110 LEU A O 1
ATOM 892 N N . LYS A 1 111 ? -20.276 -7.381 11.910 1.00 89.88 111 LYS A N 1
ATOM 893 C CA . LYS A 1 111 ? -20.839 -7.449 10.557 1.00 89.88 111 LYS A CA 1
ATOM 894 C C . LYS A 1 111 ? -22.306 -7.883 10.570 1.00 89.88 111 LYS A C 1
ATOM 896 O O . LYS A 1 111 ? -23.097 -7.336 9.804 1.00 89.88 111 LYS A O 1
ATOM 901 N N . ASP A 1 112 ? -22.663 -8.797 11.468 1.00 89.62 112 ASP A N 1
ATOM 902 C CA . ASP A 1 112 ? -24.019 -9.348 11.584 1.00 89.62 112 ASP A CA 1
ATOM 903 C C . ASP A 1 112 ? -24.998 -8.415 12.330 1.00 89.62 112 ASP A C 1
ATOM 905 O O . ASP A 1 112 ? -26.208 -8.650 12.340 1.00 89.62 112 ASP A O 1
ATOM 909 N N . GLN A 1 113 ? -24.514 -7.328 12.947 1.00 87.31 113 GLN A N 1
ATOM 910 C CA . GLN A 1 113 ? -25.358 -6.377 13.682 1.00 87.31 113 GLN A CA 1
ATOM 911 C C . GLN A 1 113 ? -25.970 -5.314 12.763 1.00 87.31 113 GLN A C 1
ATOM 913 O O . GLN A 1 113 ? -25.352 -4.300 12.426 1.00 87.31 113 GLN A O 1
ATOM 918 N N . GLY A 1 114 ? -27.240 -5.519 12.404 1.00 83.19 114 GLY A N 1
ATOM 919 C CA . GLY A 1 114 ? -28.020 -4.581 11.588 1.00 83.19 114 GLY A CA 1
ATOM 920 C C . GLY A 1 114 ? -28.487 -3.313 12.320 1.00 83.19 114 GLY A C 1
ATOM 921 O O . GLY A 1 114 ? -28.878 -2.348 11.673 1.00 83.19 114 GLY A O 1
ATOM 922 N N . ASN A 1 115 ? -28.439 -3.283 13.654 1.00 85.06 115 ASN A N 1
ATOM 923 C CA . ASN A 1 115 ? -28.921 -2.169 14.482 1.00 85.06 115 ASN A CA 1
ATOM 924 C C . ASN A 1 115 ? -27.865 -1.078 14.752 1.00 85.06 115 ASN A C 1
ATOM 926 O O . ASN A 1 115 ? -28.129 -0.141 15.507 1.00 85.06 115 ASN A O 1
ATOM 930 N N . ILE A 1 116 ? -26.672 -1.193 14.163 1.00 89.12 116 ILE A N 1
ATOM 931 C CA . ILE A 1 116 ? -25.559 -0.262 14.367 1.00 89.12 116 ILE A CA 1
ATOM 932 C C . ILE A 1 116 ? -25.290 0.524 13.088 1.00 89.12 116 ILE A C 1
ATOM 934 O O . ILE A 1 116 ? -25.205 -0.045 11.996 1.00 89.12 116 ILE A O 1
ATOM 938 N N . SER A 1 117 ? -25.134 1.842 13.245 1.00 88.75 117 SER A N 1
ATOM 939 C CA . SER A 1 117 ? -24.785 2.746 12.148 1.00 88.75 117 SER A CA 1
ATOM 940 C C . SER A 1 117 ? -23.427 2.386 11.537 1.00 88.75 117 SER A C 1
ATOM 942 O O . SER A 1 117 ? -22.549 1.854 12.217 1.00 88.75 117 SER A O 1
ATOM 944 N N . LEU A 1 118 ? -23.221 2.714 10.260 1.00 83.31 118 LEU A N 1
ATOM 945 C CA . LEU A 1 118 ? -21.946 2.446 9.587 1.00 83.31 118 LEU A CA 1
ATOM 946 C C . LEU A 1 118 ? -20.758 3.077 10.339 1.00 83.31 118 LEU A C 1
ATOM 948 O O . LEU A 1 118 ? -19.759 2.411 10.582 1.00 83.31 118 LEU A O 1
ATOM 952 N N . GLY A 1 119 ? -20.905 4.324 10.800 1.00 83.31 119 GLY A N 1
ATOM 953 C CA . GLY A 1 119 ? -19.850 5.022 11.539 1.00 83.31 119 GLY A CA 1
ATOM 954 C C . GLY A 1 119 ? -19.545 4.424 12.916 1.00 83.31 119 GLY A C 1
ATOM 955 O O . GLY A 1 119 ? -18.386 4.397 13.324 1.00 83.31 119 GLY A O 1
ATOM 956 N N . ASP A 1 120 ? -20.554 3.916 13.630 1.00 88.75 120 ASP A N 1
ATOM 957 C CA . ASP A 1 120 ? -20.337 3.203 14.896 1.00 88.75 120 ASP A CA 1
ATOM 958 C C . ASP A 1 120 ? -19.644 1.860 14.662 1.00 88.75 120 ASP A C 1
ATOM 960 O O . ASP A 1 120 ? -18.784 1.468 15.446 1.00 88.75 120 ASP A O 1
ATOM 964 N N . ARG A 1 121 ? -19.962 1.177 13.560 1.00 89.12 121 ARG A N 1
ATOM 965 C CA . ARG A 1 121 ? -19.306 -0.075 13.183 1.00 89.12 121 ARG A CA 1
ATOM 966 C C . ARG A 1 121 ? -17.828 0.135 12.863 1.00 89.12 121 ARG A C 1
ATOM 968 O O . ARG A 1 121 ? -16.994 -0.570 13.420 1.00 89.12 121 ARG A O 1
ATOM 975 N N . ASP A 1 122 ? -17.504 1.142 12.055 1.00 85.00 122 ASP A N 1
ATOM 976 C CA . ASP A 1 122 ? -16.116 1.506 11.734 1.00 85.00 122 ASP A CA 1
ATOM 977 C C . ASP A 1 122 ? -15.325 1.892 12.990 1.00 85.00 122 ASP A C 1
ATOM 979 O O . ASP A 1 122 ? -14.157 1.528 13.146 1.00 85.00 122 ASP A O 1
ATOM 983 N N . ARG A 1 123 ? -15.975 2.588 13.931 1.00 88.00 123 ARG A N 1
ATOM 984 C CA . ARG A 1 123 ? -15.388 2.924 15.231 1.00 88.00 123 ARG A CA 1
ATOM 985 C C . ARG A 1 123 ? -15.097 1.681 16.066 1.00 88.00 123 ARG A C 1
ATOM 987 O O . ARG A 1 123 ? -14.019 1.589 16.646 1.00 88.00 123 ARG A O 1
ATOM 994 N N . LEU A 1 124 ? -16.031 0.731 16.118 1.00 90.38 124 LEU A N 1
ATOM 995 C CA . LEU A 1 124 ? -15.836 -0.537 16.818 1.00 90.38 124 LEU A CA 1
ATOM 996 C C . LEU A 1 124 ? -14.718 -1.360 16.168 1.00 90.38 124 LEU A C 1
ATOM 998 O O . LEU A 1 124 ? -13.869 -1.865 16.888 1.00 90.38 124 LEU A O 1
ATOM 1002 N N . TYR A 1 125 ? -14.619 -1.421 14.838 1.00 89.69 125 TYR A N 1
ATOM 1003 C CA . TYR A 1 125 ? -13.479 -2.076 14.183 1.00 89.69 125 TYR A CA 1
ATOM 1004 C C . TYR A 1 125 ? -12.135 -1.471 14.611 1.00 89.69 125 TYR A C 1
ATOM 1006 O O . TYR A 1 125 ? -11.249 -2.200 15.051 1.00 89.69 125 TYR A O 1
ATOM 1014 N N . GLY A 1 126 ? -12.003 -0.141 14.576 1.00 86.75 126 GLY A N 1
ATOM 1015 C CA . GLY A 1 126 ? -10.778 0.529 15.025 1.00 86.75 126 GLY A CA 1
ATOM 1016 C C . GLY A 1 126 ? -10.477 0.293 16.509 1.00 86.75 126 GLY A C 1
ATOM 1017 O O . GLY A 1 126 ? -9.345 -0.014 16.879 1.00 86.75 126 GLY A O 1
ATOM 1018 N N . TYR A 1 127 ? -11.499 0.375 17.368 1.00 89.50 127 TYR A N 1
ATOM 1019 C CA . TYR A 1 127 ? -11.338 0.188 18.810 1.00 89.50 127 TYR A CA 1
ATOM 1020 C C . TYR A 1 127 ? -10.961 -1.253 19.179 1.00 89.50 127 TYR A C 1
ATOM 1022 O O . TYR A 1 127 ? -10.206 -1.454 20.134 1.00 89.50 127 TYR A O 1
ATOM 1030 N N . LEU A 1 128 ? -11.462 -2.245 18.435 1.00 89.62 128 LEU A N 1
ATOM 1031 C CA . LEU A 1 128 ? -11.166 -3.669 18.604 1.00 89.62 128 LEU A CA 1
ATOM 1032 C C . LEU A 1 128 ? -9.669 -3.962 18.446 1.00 89.62 128 LEU A C 1
ATOM 1034 O O . LEU A 1 128 ? -9.103 -4.710 19.238 1.00 89.62 128 LEU A O 1
ATOM 1038 N N . GLU A 1 129 ? -9.025 -3.312 17.480 1.00 85.62 129 GLU A N 1
ATOM 1039 C CA . GLU A 1 129 ? -7.596 -3.469 17.191 1.00 85.62 129 GLU A CA 1
ATOM 1040 C C . GLU A 1 129 ? -6.699 -2.583 18.083 1.00 85.62 129 GLU A C 1
ATOM 1042 O O . GLU A 1 129 ? -5.481 -2.560 17.926 1.00 85.62 129 GLU A O 1
ATOM 1047 N N . GLY A 1 130 ? -7.279 -1.834 19.034 1.00 80.81 130 GLY A N 1
ATOM 1048 C CA . GLY A 1 130 ? -6.547 -0.872 19.879 1.00 80.81 130 GLY A CA 1
ATOM 1049 C C . GLY A 1 130 ? -6.177 0.433 19.155 1.00 80.81 130 GLY A C 1
ATOM 1050 O O . GLY A 1 130 ? -5.445 1.282 19.688 1.00 80.81 130 GLY A O 1
ATOM 1051 N N . GLY A 1 131 ? -6.696 0.595 17.938 1.00 78.00 131 GLY A N 1
ATOM 1052 C CA . GLY A 1 131 ? -6.524 1.751 17.076 1.00 78.00 131 GLY A CA 1
ATOM 1053 C C . GLY A 1 131 ? -7.576 2.838 17.297 1.00 78.00 131 GLY A C 1
ATOM 1054 O O . GLY A 1 131 ? -8.411 2.778 18.198 1.00 78.00 131 GLY A O 1
ATOM 1055 N N . GLY A 1 132 ? -7.479 3.876 16.471 1.00 81.00 132 GLY A N 1
ATOM 1056 C CA . GLY A 1 132 ? -8.486 4.925 16.336 1.00 81.00 132 GLY A CA 1
ATOM 1057 C C . GLY A 1 132 ? -9.378 4.693 15.116 1.00 81.00 132 GLY A C 1
ATOM 1058 O O . GLY A 1 132 ? -9.367 3.624 14.504 1.00 81.00 132 GLY A O 1
ATOM 1059 N N . LYS A 1 133 ? -10.126 5.720 14.712 1.00 77.44 133 LYS A N 1
ATOM 1060 C CA . LYS A 1 133 ? -10.855 5.727 13.442 1.00 77.44 133 LYS A CA 1
ATOM 1061 C C . LYS A 1 133 ? -9.861 5.546 12.292 1.00 77.44 133 LYS A C 1
ATOM 1063 O O . LYS A 1 133 ? -8.878 6.279 12.202 1.00 77.44 133 LYS A O 1
ATOM 1068 N N . ILE A 1 134 ? -10.146 4.618 11.382 1.00 80.12 134 ILE A N 1
ATOM 1069 C CA . ILE A 1 134 ? -9.374 4.471 10.145 1.00 80.12 134 ILE A CA 1
ATOM 1070 C C . ILE A 1 134 ? -9.739 5.646 9.228 1.00 80.12 134 ILE A C 1
ATOM 1072 O O . ILE A 1 134 ? -10.855 5.723 8.712 1.00 80.12 134 ILE A O 1
ATOM 1076 N N . ILE A 1 135 ? -8.818 6.598 9.063 1.00 86.19 135 ILE A N 1
ATOM 1077 C CA . ILE A 1 135 ? -8.996 7.772 8.195 1.00 86.19 135 ILE A CA 1
ATOM 1078 C C . ILE A 1 135 ? -8.429 7.475 6.806 1.00 86.19 135 ILE A C 1
ATOM 1080 O O . ILE A 1 135 ? -9.092 7.720 5.793 1.00 86.19 135 ILE A O 1
ATOM 1084 N N . LEU A 1 136 ? -7.219 6.914 6.776 1.00 90.56 136 LEU A N 1
ATOM 1085 C CA . LEU A 1 136 ? -6.504 6.499 5.577 1.00 90.56 136 LEU A CA 1
ATOM 1086 C C . LEU A 1 136 ? -6.394 4.967 5.551 1.00 90.56 136 LEU A C 1
ATOM 1088 O O . LEU A 1 136 ? -5.937 4.388 6.538 1.00 90.56 136 LEU A O 1
ATOM 1092 N N . PRO A 1 137 ? -6.812 4.283 4.474 1.00 88.25 137 PRO A N 1
ATOM 1093 C CA . PRO A 1 137 ? -6.650 2.838 4.383 1.00 88.25 137 PRO A CA 1
ATOM 1094 C C . PRO A 1 137 ? -5.174 2.465 4.223 1.00 88.25 137 PRO A C 1
ATOM 1096 O O . PRO A 1 137 ? -4.384 3.228 3.668 1.00 88.25 137 PRO A O 1
ATOM 1099 N N . GLU A 1 138 ? -4.811 1.266 4.668 1.00 91.56 138 GLU A N 1
ATOM 1100 C CA . GLU A 1 138 ? -3.489 0.711 4.396 1.00 91.56 138 GLU A CA 1
ATOM 1101 C C . GLU A 1 138 ? -3.463 0.054 3.007 1.00 91.56 138 GLU A C 1
ATOM 1103 O O . GLU A 1 138 ? -4.114 -0.981 2.820 1.00 91.56 138 GLU A O 1
ATOM 1108 N N . PRO A 1 139 ? -2.705 0.591 2.034 1.00 93.44 139 PRO A N 1
ATOM 1109 C CA . PRO A 1 139 ? -2.609 -0.023 0.717 1.00 93.44 139 PRO A CA 1
ATOM 1110 C C . PRO A 1 139 ? -1.851 -1.352 0.784 1.00 93.44 139 PRO A C 1
ATOM 1112 O O . PRO A 1 139 ? -1.002 -1.568 1.653 1.00 93.44 139 PRO A O 1
ATOM 1115 N N . ARG A 1 140 ? -2.121 -2.245 -0.168 1.00 92.31 140 ARG A N 1
ATOM 1116 C CA . ARG A 1 140 ? -1.351 -3.477 -0.391 1.00 92.31 140 ARG A CA 1
ATOM 1117 C C . ARG A 1 140 ? -0.658 -3.428 -1.744 1.00 92.31 140 ARG A C 1
ATOM 1119 O O . ARG A 1 140 ? -1.236 -2.963 -2.724 1.00 92.31 140 ARG A O 1
ATOM 1126 N N . ALA A 1 141 ? 0.573 -3.924 -1.806 1.00 92.81 141 ALA A N 1
ATOM 1127 C CA . ALA A 1 141 ? 1.262 -4.080 -3.078 1.00 92.81 141 ALA A CA 1
ATOM 1128 C C . ALA A 1 141 ? 0.572 -5.177 -3.899 1.00 92.81 141 ALA A C 1
ATOM 1130 O O . ALA A 1 141 ? 0.343 -6.280 -3.404 1.00 92.81 141 ALA A O 1
ATOM 1131 N N . LEU A 1 142 ? 0.251 -4.866 -5.151 1.00 92.19 142 LEU A N 1
ATOM 1132 C CA . LEU A 1 142 ? -0.192 -5.834 -6.142 1.00 92.19 142 LEU A CA 1
ATOM 1133 C C . LEU A 1 142 ? 0.978 -6.072 -7.094 1.00 92.19 142 LEU A C 1
ATOM 1135 O O . LEU A 1 142 ? 1.283 -5.231 -7.939 1.00 92.19 142 LEU A O 1
ATOM 1139 N N . LEU A 1 143 ? 1.669 -7.193 -6.907 1.00 88.69 143 LEU A N 1
ATOM 1140 C CA . LEU A 1 143 ? 2.815 -7.539 -7.737 1.00 88.69 143 LEU A CA 1
ATOM 1141 C C . LEU A 1 143 ? 2.342 -7.970 -9.120 1.00 88.69 143 LEU A C 1
ATOM 1143 O O . LEU A 1 143 ? 1.444 -8.799 -9.258 1.00 88.69 143 LEU A O 1
ATOM 1147 N N . THR A 1 144 ? 2.965 -7.412 -10.148 1.00 80.81 144 THR A N 1
ATOM 1148 C CA . THR A 1 144 ? 2.788 -7.890 -11.515 1.00 80.81 144 THR A CA 1
ATOM 1149 C C . THR A 1 144 ? 3.527 -9.212 -11.695 1.00 80.81 144 THR A C 1
ATOM 1151 O O . THR A 1 144 ? 4.717 -9.287 -11.397 1.00 80.81 144 THR A O 1
ATOM 1154 N N . GLU A 1 145 ? 2.855 -10.230 -12.232 1.00 72.62 145 GLU A N 1
ATOM 1155 C CA . GLU A 1 145 ? 3.491 -11.512 -12.587 1.00 72.62 145 GLU A CA 1
ATOM 1156 C C . GLU A 1 145 ? 4.518 -11.365 -13.720 1.00 72.62 145 GLU A C 1
ATOM 1158 O O . GLU A 1 145 ? 5.451 -12.158 -13.837 1.00 72.62 145 GLU A O 1
ATOM 1163 N N . ALA A 1 146 ? 4.351 -10.343 -14.566 1.00 68.12 146 ALA A N 1
ATOM 1164 C CA . ALA A 1 146 ? 5.190 -10.126 -15.731 1.00 68.12 146 ALA A CA 1
ATOM 1165 C C . ALA A 1 146 ? 6.629 -9.757 -15.338 1.00 68.12 146 ALA A C 1
ATOM 1167 O O . ALA A 1 146 ? 6.879 -8.779 -14.630 1.00 68.12 146 ALA A O 1
ATOM 1168 N N . SER A 1 147 ? 7.576 -10.531 -15.869 1.00 63.59 147 SER A N 1
ATOM 1169 C CA . SER A 1 147 ? 9.002 -10.228 -15.797 1.00 63.59 147 SER A CA 1
ATOM 1170 C C . SER A 1 147 ? 9.312 -8.935 -16.554 1.00 63.59 147 SER A C 1
ATOM 1172 O O . SER A 1 147 ? 8.633 -8.578 -17.520 1.00 63.59 147 SER A O 1
ATOM 1174 N N . VAL A 1 148 ? 10.361 -8.230 -16.131 1.00 77.94 148 VAL A N 1
ATOM 1175 C CA . VAL A 1 148 ? 10.867 -7.056 -16.853 1.00 77.94 148 VAL A CA 1
ATOM 1176 C C . VAL A 1 148 ? 11.176 -7.457 -18.298 1.00 77.94 148 VAL A C 1
ATOM 1178 O O . VAL A 1 148 ? 11.937 -8.394 -18.524 1.00 77.94 148 VAL A O 1
ATOM 1181 N N . MET A 1 149 ? 10.592 -6.751 -19.270 1.00 87.00 149 MET A N 1
ATOM 1182 C CA . MET A 1 149 ? 10.777 -7.069 -20.686 1.00 87.00 149 MET A CA 1
ATOM 1183 C C . MET A 1 149 ? 12.245 -6.851 -21.100 1.00 87.00 149 MET A C 1
ATOM 1185 O O . MET A 1 149 ? 12.789 -5.768 -20.836 1.00 87.00 149 MET A O 1
ATOM 1189 N N . PRO A 1 150 ? 12.894 -7.844 -21.736 1.00 89.06 150 PRO A N 1
ATOM 1190 C CA . PRO A 1 150 ? 14.215 -7.653 -22.307 1.00 89.06 150 PRO A CA 1
ATOM 1191 C C . PRO A 1 150 ? 14.136 -6.719 -23.520 1.00 89.06 150 PRO A C 1
ATOM 1193 O O . PRO A 1 150 ? 13.180 -6.760 -24.291 1.00 89.06 150 PRO A O 1
ATOM 1196 N N . GLY A 1 151 ? 15.128 -5.850 -23.662 1.00 92.25 151 GLY A N 1
ATOM 1197 C CA . GLY A 1 151 ? 15.323 -4.986 -24.813 1.00 92.25 151 GLY A CA 1
ATOM 1198 C C . GLY A 1 151 ? 15.940 -5.736 -25.986 1.00 92.25 151 GLY A C 1
ATOM 1199 O O . GLY A 1 151 ? 16.213 -6.935 -25.915 1.00 92.25 151 GLY A O 1
ATOM 1200 N N . LEU A 1 152 ? 16.209 -4.994 -27.059 1.00 92.75 152 LEU A N 1
ATOM 1201 C CA . LEU A 1 152 ? 16.798 -5.520 -28.298 1.00 92.75 152 LEU A CA 1
ATOM 1202 C C . LEU A 1 152 ? 18.181 -6.176 -28.108 1.00 92.75 152 LEU A C 1
ATOM 1204 O O . LEU A 1 152 ? 18.651 -6.916 -28.965 1.00 92.75 152 LEU A O 1
ATOM 1208 N N . ASP A 1 153 ? 18.837 -5.908 -26.986 1.00 89.94 153 ASP A N 1
ATOM 1209 C CA . ASP A 1 153 ? 20.157 -6.409 -26.614 1.00 89.94 153 ASP A CA 1
ATOM 1210 C C . ASP A 1 153 ? 20.113 -7.521 -25.545 1.00 89.94 153 ASP A C 1
ATOM 1212 O O . ASP A 1 153 ? 21.161 -7.962 -25.076 1.00 89.94 153 ASP A O 1
ATOM 1216 N N . GLY A 1 154 ? 18.918 -7.954 -25.124 1.00 87.50 154 GLY A N 1
ATOM 1217 C CA . GLY A 1 154 ? 18.711 -8.946 -24.063 1.00 87.50 154 GLY A CA 1
ATOM 1218 C C . GLY A 1 154 ? 18.792 -8.398 -22.630 1.00 87.50 154 GLY A C 1
ATOM 1219 O O . GLY A 1 154 ? 18.454 -9.113 -21.687 1.00 87.50 154 GLY A O 1
ATOM 1220 N N . GLN A 1 155 ? 19.190 -7.136 -22.431 1.00 87.25 155 GLN A N 1
ATOM 1221 C CA . GLN A 1 155 ? 19.171 -6.481 -21.115 1.00 87.25 155 GLN A CA 1
ATOM 1222 C C . GLN A 1 155 ? 17.777 -5.933 -20.792 1.00 87.25 155 GLN A C 1
ATOM 1224 O O . GLN A 1 155 ? 16.872 -6.019 -21.605 1.00 87.25 155 GLN A O 1
ATOM 1229 N N . LYS A 1 156 ? 17.562 -5.322 -19.618 1.00 86.44 156 LYS A N 1
ATOM 1230 C CA . LYS A 1 156 ? 16.298 -4.619 -19.321 1.00 86.44 156 LYS A CA 1
ATOM 1231 C C . LYS A 1 156 ? 16.002 -3.574 -20.406 1.00 86.44 156 LYS A C 1
ATOM 1233 O O . LYS A 1 156 ? 16.825 -2.690 -20.641 1.00 86.44 156 LYS A O 1
ATOM 1238 N N . MET A 1 157 ? 14.812 -3.625 -21.004 1.00 92.12 157 MET A N 1
ATOM 1239 C CA . MET A 1 157 ? 14.377 -2.617 -21.970 1.00 92.12 157 MET A CA 1
ATOM 1240 C C . MET A 1 157 ? 14.290 -1.235 -21.294 1.00 92.12 157 MET A C 1
ATOM 1242 O O . MET A 1 157 ? 13.602 -1.064 -20.284 1.00 92.12 157 MET A O 1
ATOM 1246 N N . SER A 1 158 ? 14.997 -0.240 -21.833 1.00 88.88 158 SER A N 1
ATOM 1247 C CA . SER A 1 158 ? 15.004 1.139 -21.338 1.00 88.88 158 SER A CA 1
ATOM 1248 C C . SER A 1 158 ? 15.370 2.130 -22.439 1.00 88.88 158 SER A C 1
ATOM 1250 O O . SER A 1 158 ? 16.353 1.948 -23.154 1.00 88.88 158 SER A O 1
ATOM 1252 N N . LYS A 1 159 ? 14.653 3.260 -22.509 1.00 87.94 159 LYS A N 1
ATOM 1253 C CA . LYS A 1 159 ? 14.962 4.347 -23.459 1.00 87.94 159 LYS A CA 1
ATOM 1254 C C . LYS A 1 159 ? 16.402 4.851 -23.315 1.00 87.94 159 LYS A C 1
ATOM 1256 O O . LYS A 1 159 ? 17.027 5.207 -24.302 1.00 87.94 159 LYS A O 1
ATOM 1261 N N . SER A 1 160 ? 16.941 4.844 -22.094 1.00 85.56 160 SER A N 1
ATOM 1262 C CA . SER A 1 160 ? 18.323 5.257 -21.815 1.00 85.56 160 SER A CA 1
ATOM 1263 C C . SER A 1 160 ? 19.376 4.326 -22.413 1.00 85.56 160 SER A C 1
ATOM 1265 O O . SER A 1 160 ? 20.508 4.749 -22.605 1.00 85.56 160 SER A O 1
ATOM 1267 N N . TYR A 1 161 ? 19.027 3.062 -22.655 1.00 85.25 161 TYR A N 1
ATOM 1268 C CA . TYR A 1 161 ? 19.920 2.067 -23.253 1.00 85.25 161 TYR A CA 1
ATOM 1269 C C . TYR A 1 161 ? 19.752 1.990 -24.771 1.00 85.25 161 TYR A C 1
ATOM 1271 O O . TYR A 1 161 ? 20.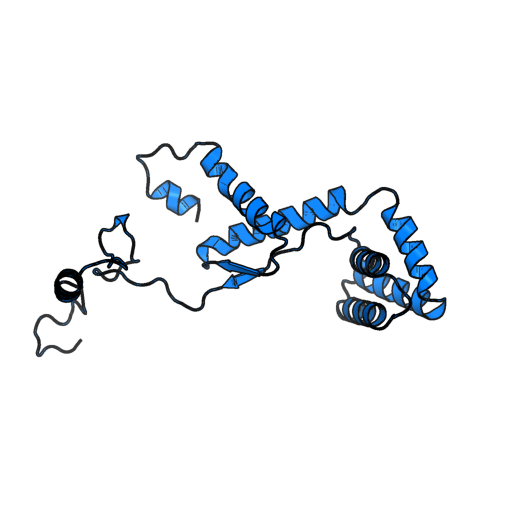458 1.231 -25.420 1.00 85.25 161 TYR A O 1
ATOM 1279 N N . ASN A 1 162 ? 18.830 2.778 -25.339 1.00 89.19 162 ASN A N 1
ATOM 1280 C CA . ASN A 1 162 ? 18.501 2.774 -26.762 1.00 89.19 162 ASN A CA 1
ATOM 1281 C C . ASN A 1 162 ? 18.182 1.363 -27.307 1.00 89.19 162 ASN A C 1
ATOM 1283 O O . ASN A 1 162 ? 18.499 1.039 -28.446 1.00 89.19 162 ASN A O 1
ATOM 1287 N N . ASN A 1 163 ? 17.560 0.521 -26.474 1.00 92.12 163 ASN A N 1
ATOM 1288 C CA . ASN A 1 163 ? 17.245 -0.881 -26.766 1.00 92.12 163 ASN A CA 1
ATOM 1289 C C . ASN A 1 163 ? 15.725 -1.146 -26.778 1.00 92.12 163 ASN A C 1
ATOM 1291 O O . ASN A 1 163 ? 15.277 -2.242 -26.437 1.00 92.12 163 ASN A O 1
ATOM 1295 N N . THR A 1 164 ? 14.919 -0.134 -27.114 1.00 93.81 164 THR A N 1
ATOM 1296 C CA . THR A 1 164 ? 13.450 -0.180 -27.030 1.00 93.81 164 THR A CA 1
ATOM 1297 C C . THR A 1 164 ? 12.786 -0.202 -28.398 1.00 93.81 164 THR A C 1
ATOM 1299 O O . THR A 1 164 ? 13.282 0.444 -29.316 1.00 93.81 164 THR A O 1
ATOM 1302 N N . ILE A 1 165 ? 11.607 -0.820 -28.473 1.00 93.44 165 ILE A N 1
ATOM 1303 C CA . ILE A 1 165 ? 10.645 -0.620 -29.565 1.00 93.44 165 ILE A CA 1
ATOM 1304 C C . ILE A 1 165 ? 9.514 0.267 -29.027 1.00 93.44 165 ILE A C 1
ATOM 1306 O O . ILE A 1 165 ? 8.939 -0.004 -27.970 1.00 93.44 165 ILE A O 1
ATOM 1310 N N . SER A 1 166 ? 9.226 1.367 -29.710 1.00 93.12 166 SER A N 1
ATOM 1311 C CA . SER A 1 166 ? 8.187 2.326 -29.344 1.00 93.12 166 SER A CA 1
ATOM 1312 C C . SER A 1 166 ? 6.816 1.883 -29.854 1.00 93.12 166 SER A C 1
ATOM 1314 O O . SER A 1 166 ? 6.669 1.398 -30.969 1.00 93.12 166 SER A O 1
ATOM 1316 N N . MET A 1 167 ? 5.764 2.164 -29.082 1.00 93.56 167 MET A N 1
ATOM 1317 C CA . MET A 1 167 ? 4.377 1.813 -29.437 1.00 93.56 167 MET A CA 1
ATOM 1318 C C . MET A 1 167 ? 3.863 2.475 -30.726 1.00 93.56 167 MET A C 1
ATOM 1320 O O . MET A 1 167 ? 2.818 2.086 -31.235 1.00 93.56 167 MET A O 1
ATOM 1324 N N . ARG A 1 168 ? 4.539 3.525 -31.207 1.00 94.88 168 ARG A N 1
ATOM 1325 C CA . ARG A 1 168 ? 4.146 4.307 -32.391 1.00 94.88 168 ARG A CA 1
ATOM 1326 C C . ARG A 1 168 ? 5.189 4.252 -33.509 1.00 94.88 168 ARG A C 1
ATOM 1328 O O . ARG A 1 168 ? 5.239 5.167 -34.323 1.00 94.88 168 ARG A O 1
ATOM 1335 N N . GLU A 1 169 ? 6.064 3.253 -33.510 1.00 94.31 169 GLU A N 1
ATOM 1336 C CA . GLU A 1 169 ? 6.995 3.066 -34.624 1.00 94.31 169 GLU A CA 1
ATOM 1337 C C . GLU A 1 169 ? 6.292 2.537 -35.873 1.00 94.31 169 GLU A C 1
ATOM 1339 O O . GLU A 1 169 ? 5.366 1.729 -35.798 1.00 94.31 169 GLU A O 1
ATOM 1344 N N . GLU A 1 170 ? 6.765 2.998 -37.030 1.00 96.81 170 GLU A N 1
ATOM 1345 C CA . GLU A 1 170 ? 6.319 2.488 -38.323 1.00 96.81 170 GLU A CA 1
ATOM 1346 C C . GLU A 1 170 ? 6.735 1.016 -38.485 1.00 96.81 170 GLU A C 1
ATOM 1348 O O . GLU A 1 170 ? 7.867 0.666 -38.130 1.00 96.81 170 GLU A O 1
ATOM 1353 N N . PRO A 1 171 ? 5.893 0.147 -39.080 1.00 96.38 171 PRO A N 1
ATOM 1354 C CA . PRO A 1 171 ? 6.170 -1.290 -39.176 1.00 96.38 171 PRO A CA 1
ATOM 1355 C C . PRO A 1 171 ? 7.531 -1.636 -39.795 1.00 96.38 171 PRO A C 1
ATOM 1357 O O . PRO A 1 171 ? 8.186 -2.583 -39.367 1.00 96.38 171 PRO A O 1
ATOM 1360 N N . GLN A 1 172 ? 7.984 -0.845 -40.771 1.00 95.94 172 GLN A N 1
ATOM 1361 C CA . GLN A 1 172 ? 9.279 -1.039 -41.431 1.00 95.94 172 GLN A CA 1
ATOM 1362 C C . GLN A 1 172 ? 10.462 -0.818 -40.474 1.00 95.94 172 GLN A C 1
ATOM 1364 O O . GLN A 1 172 ? 11.457 -1.538 -40.540 1.00 95.94 172 GLN A O 1
ATOM 1369 N N . VAL A 1 173 ? 10.341 0.150 -39.560 1.00 94.19 173 VAL A N 1
ATOM 1370 C CA . VAL A 1 173 ? 11.364 0.449 -38.548 1.00 94.19 173 VAL A CA 1
ATOM 1371 C C . VAL A 1 173 ? 11.410 -0.670 -37.512 1.00 94.19 173 VAL A C 1
ATOM 1373 O O . VAL A 1 173 ? 12.491 -1.161 -37.192 1.00 94.19 173 VAL A O 1
ATOM 1376 N N . VAL A 1 174 ? 10.241 -1.138 -37.062 1.00 95.00 174 VAL A N 1
ATOM 1377 C CA . VAL A 1 174 ? 10.133 -2.276 -36.137 1.00 95.00 174 VAL A CA 1
ATOM 1378 C C . VAL A 1 174 ? 10.785 -3.525 -36.735 1.00 95.00 174 VAL A C 1
ATOM 1380 O O . VAL A 1 174 ? 11.574 -4.194 -36.069 1.00 95.00 174 VAL A O 1
ATOM 1383 N N . GLU A 1 175 ? 10.514 -3.827 -38.009 1.00 95.25 175 GLU A N 1
ATOM 1384 C CA . GLU A 1 175 ? 11.115 -4.975 -38.696 1.00 95.25 175 GLU A CA 1
ATOM 1385 C C . GLU A 1 175 ? 12.648 -4.871 -38.743 1.00 95.25 175 GLU A C 1
ATOM 1387 O O . GLU A 1 175 ? 13.350 -5.855 -38.497 1.00 95.25 175 GLU A O 1
ATOM 1392 N N . GLN A 1 176 ? 13.179 -3.679 -39.024 1.00 93.75 176 GLN A N 1
ATOM 1393 C CA . GLN A 1 176 ? 14.619 -3.441 -39.040 1.00 93.75 176 GLN A CA 1
ATOM 1394 C C . GLN A 1 176 ? 15.249 -3.638 -37.653 1.00 93.75 176 GLN A C 1
ATOM 1396 O O . GLN A 1 176 ? 16.284 -4.295 -37.548 1.00 93.75 176 GLN A O 1
ATOM 1401 N N . GLN A 1 177 ? 14.616 -3.125 -36.598 1.00 92.19 177 GLN A N 1
ATOM 1402 C CA . GLN A 1 177 ? 15.089 -3.268 -35.219 1.00 92.19 177 GLN A CA 1
ATOM 1403 C C . GLN A 1 177 ? 15.090 -4.730 -34.754 1.00 92.19 177 GLN A C 1
ATOM 1405 O O . GLN A 1 177 ? 16.079 -5.197 -34.184 1.00 92.19 177 GLN A O 1
ATOM 1410 N N . ILE A 1 178 ? 14.021 -5.481 -35.047 1.00 93.06 178 ILE A N 1
ATOM 1411 C CA . ILE A 1 178 ? 13.913 -6.902 -34.682 1.00 93.06 178 ILE A CA 1
ATOM 1412 C C . ILE A 1 178 ? 14.995 -7.732 -35.383 1.00 93.06 178 ILE A C 1
ATOM 1414 O O . ILE A 1 178 ? 15.576 -8.623 -34.768 1.00 93.06 178 ILE A O 1
ATOM 1418 N N . LYS A 1 179 ? 15.324 -7.425 -36.645 1.00 92.19 179 LYS A N 1
ATOM 1419 C CA . LYS A 1 179 ? 16.393 -8.123 -37.386 1.00 92.19 179 LYS A CA 1
ATOM 1420 C C . LYS A 1 179 ? 17.775 -7.968 -36.749 1.00 92.19 179 LYS A C 1
ATOM 1422 O O . LYS A 1 179 ? 18.622 -8.833 -36.950 1.00 92.19 179 LYS A O 1
ATOM 1427 N N . THR A 1 180 ? 18.005 -6.885 -36.009 1.00 87.50 180 THR A N 1
ATOM 1428 C CA . THR A 1 180 ? 19.268 -6.624 -35.300 1.00 87.50 180 THR A CA 1
ATOM 1429 C C . THR A 1 180 ? 19.279 -7.116 -33.853 1.00 87.50 180 THR A C 1
ATOM 1431 O O . THR A 1 180 ? 20.274 -6.919 -33.161 1.00 87.50 180 THR A O 1
ATOM 1434 N N . MET A 1 181 ? 18.189 -7.730 -33.384 1.00 91.62 181 MET A N 1
ATOM 1435 C CA . MET A 1 181 ? 18.059 -8.170 -32.000 1.00 91.62 181 MET A CA 1
ATOM 1436 C C . MET A 1 181 ? 19.063 -9.279 -31.673 1.00 91.62 181 MET A C 1
ATOM 1438 O O . MET A 1 181 ? 19.206 -10.246 -32.425 1.00 91.62 181 MET A O 1
ATOM 1442 N N . THR A 1 182 ? 19.731 -9.160 -30.527 1.00 87.75 182 THR A N 1
ATOM 1443 C CA . THR A 1 182 ? 20.631 -10.200 -30.028 1.00 87.75 182 THR A CA 1
ATOM 1444 C C . THR A 1 182 ? 19.827 -11.464 -29.722 1.00 87.75 182 THR A C 1
ATOM 1446 O O . THR A 1 182 ? 18.875 -11.434 -28.944 1.00 87.75 182 THR A O 1
ATOM 1449 N N . THR A 1 183 ? 20.208 -12.580 -30.340 1.00 89.12 183 THR A N 1
ATOM 1450 C CA . THR A 1 183 ? 19.655 -13.912 -30.052 1.00 89.12 183 THR A CA 1
ATOM 1451 C C . THR A 1 183 ? 20.620 -14.690 -29.155 1.00 89.12 183 THR A C 1
ATOM 1453 O O . THR A 1 183 ? 21.293 -14.094 -28.320 1.00 89.12 183 THR A O 1
ATOM 1456 N N . ASP A 1 184 ? 20.724 -16.010 -29.312 1.00 89.75 184 ASP A N 1
ATOM 1457 C CA . ASP A 1 184 ? 21.771 -16.793 -28.661 1.00 89.75 184 ASP A CA 1
ATOM 1458 C C . ASP A 1 184 ? 23.158 -16.492 -29.278 1.00 89.75 184 ASP A C 1
ATOM 1460 O O . ASP A 1 184 ? 23.350 -16.750 -30.471 1.00 89.75 184 ASP A O 1
ATOM 1464 N N . PRO A 1 185 ? 24.135 -15.970 -28.504 1.00 86.56 185 PRO A N 1
ATOM 1465 C CA . PRO A 1 185 ? 25.495 -15.734 -28.986 1.00 86.56 185 PRO A CA 1
ATOM 1466 C C . PRO A 1 185 ? 26.257 -17.014 -29.357 1.00 86.56 185 PRO A C 1
ATOM 1468 O O . PRO A 1 185 ? 27.219 -16.934 -30.121 1.00 86.56 185 PRO A O 1
ATOM 1471 N N . ALA A 1 186 ? 25.869 -18.180 -28.823 1.00 89.56 186 ALA A N 1
ATOM 1472 C CA . ALA A 1 186 ? 26.505 -19.454 -29.164 1.00 89.56 186 ALA A CA 1
ATOM 1473 C C . ALA A 1 186 ? 26.112 -19.943 -30.570 1.00 89.56 186 ALA A C 1
ATOM 1475 O O . ALA A 1 186 ? 26.872 -20.678 -31.208 1.00 89.56 186 ALA A O 1
ATOM 1476 N N . ARG A 1 187 ? 24.981 -19.467 -31.103 1.00 90.75 187 ARG A N 1
ATOM 1477 C CA . ARG A 1 187 ? 24.517 -19.760 -32.457 1.00 90.75 187 ARG A CA 1
ATOM 1478 C C . ARG A 1 187 ? 25.184 -18.860 -33.500 1.00 90.75 187 ARG A C 1
ATOM 1480 O O . ARG A 1 187 ? 24.584 -17.933 -34.042 1.00 90.75 187 ARG A O 1
ATOM 1487 N N . VAL A 1 188 ? 26.442 -19.160 -33.817 1.00 87.62 188 VAL A N 1
ATOM 1488 C CA . VAL A 1 188 ? 27.238 -18.383 -34.785 1.00 87.62 188 VAL A CA 1
ATOM 1489 C C . VAL A 1 188 ? 26.728 -18.564 -36.219 1.00 87.62 188 VAL A C 1
ATOM 1491 O O . VAL A 1 188 ? 26.712 -17.618 -37.009 1.00 87.62 188 VAL A O 1
ATOM 1494 N N . ARG A 1 189 ? 26.308 -19.778 -36.586 1.00 89.31 189 ARG A N 1
ATOM 1495 C CA . ARG A 1 189 ? 25.752 -20.098 -37.906 1.00 89.31 189 ARG A CA 1
ATOM 1496 C C . ARG A 1 189 ? 24.316 -20.576 -37.789 1.00 89.31 189 ARG A C 1
ATOM 1498 O O . ARG A 1 189 ? 23.883 -21.119 -36.780 1.00 89.31 189 ARG A O 1
ATOM 1505 N N . ARG A 1 190 ? 23.580 -20.480 -38.898 1.00 87.62 190 ARG A N 1
ATOM 1506 C CA . ARG A 1 190 ? 22.188 -20.953 -38.982 1.00 87.62 190 ARG A CA 1
ATOM 1507 C C . ARG A 1 190 ? 22.030 -22.434 -38.608 1.00 87.62 190 ARG A C 1
ATOM 1509 O O . ARG A 1 190 ? 20.972 -22.810 -38.106 1.00 87.62 190 ARG A O 1
ATOM 1516 N N . THR A 1 191 ? 23.046 -23.244 -38.895 1.00 91.94 191 THR A N 1
ATOM 1517 C CA . THR A 1 191 ? 23.094 -24.690 -38.634 1.00 91.94 191 THR A CA 1
ATOM 1518 C C . THR A 1 191 ? 23.523 -25.046 -37.217 1.00 91.94 191 THR A C 1
ATOM 1520 O O . THR A 1 191 ? 23.358 -26.199 -36.833 1.00 91.94 191 THR A O 1
ATOM 1523 N N . ASP A 1 192 ? 24.084 -24.096 -36.468 1.00 89.25 192 ASP A N 1
ATOM 1524 C CA . ASP A 1 192 ? 24.515 -24.345 -35.098 1.00 89.25 192 ASP A CA 1
ATOM 1525 C C . ASP A 1 192 ? 23.268 -24.407 -34.196 1.00 89.25 192 ASP A C 1
ATOM 1527 O O 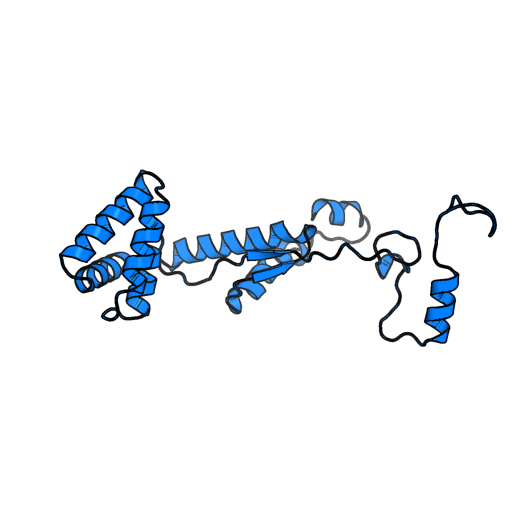. ASP A 1 192 ? 22.302 -23.663 -34.436 1.00 89.25 192 ASP A O 1
ATOM 1531 N N . PRO A 1 193 ? 23.236 -25.317 -33.205 1.00 87.12 193 PRO A N 1
ATOM 1532 C CA . PRO A 1 193 ? 22.169 -25.339 -32.214 1.00 87.12 193 PRO A CA 1
ATOM 1533 C C . PRO A 1 193 ? 22.228 -24.063 -31.364 1.00 87.12 193 PRO A C 1
ATOM 1535 O O . PRO A 1 193 ? 23.311 -23.529 -31.134 1.00 87.12 193 PRO A O 1
ATOM 1538 N N . GLY A 1 194 ? 21.063 -23.601 -30.914 1.00 81.25 194 GLY A N 1
ATOM 1539 C CA . GLY A 1 194 ? 20.923 -22.519 -29.939 1.00 81.25 194 GLY A CA 1
ATOM 1540 C C . GLY A 1 194 ? 19.817 -22.808 -28.943 1.00 81.25 194 GLY A C 1
ATOM 1541 O O . GLY A 1 194 ? 19.325 -23.963 -28.950 1.00 81.25 194 GLY A O 1
#